Protein AF-A0A6L8H583-F1 (afdb_monomer)

Mean predicted aligned error: 22.39 Å

Foldseek 3Di:
DVVVVVVVVVVVVVVVVVVVVVVVVVVVVVVVVVVVVVVPDDPDDPDPPPPPPPDPPDPDDPDPDDPPPVVVVVVVVPPPDDPPPPPVVVVVVVVVVVVVVVVVVVVVVVVVVVVVVVVVVVVVVVVVVVVVVVVVVVVVVVVVVVVVVVVVVVVVVVVVVVVVVVVVVVVVVVVVVVVVVVVVVVVVVVVVVVVVVVVVVVVVVVVVVVVVVVVVPPDDDDDDDDDDDDDDDDDDDDDPPDPDDDDVQQAAELQDDQLVCCCPVLVDDSQLSVLSPVDDDDQALCVCVVVPSDPPVSSVRRVVRHDRDDD

pLDDT: mean 76.85, std 22.08, range [31.53, 98.69]

Sequence (311 aa):
MRGSVEKNALMTLEDSSRELLTKHTKGFIVNAMSQGRSQSRSLPDKKPFLILRRTDEVPGRARRNGMRGVSLLCLAGLFLGGCVVPKGKYEATVTALEVTKTELKKRRMQYEELERENDKLRSEHEQAAFDLEMLSAEIQQIKDGQRSERDVLANREAQLQRDRATMVSKLQEIQHVHQQLKSQNRTLRDAARRYEKDLKEARAAVARSAAQASRASKKTGTESPPLASRTSTSKPAPPPVAVPLNETVTPVNINTASADDLELFLGLTKAEADKVVLNRPYRLRGELVSKRVVPKATFDVIKDRITAAPQ

Radius of gyration: 56.05 Å; Cα contacts (8 Å, |Δi|>4): 79; chains: 1; bounding box: 122×73×167 Å

Secondary structure (DSSP, 8-state):
-HHHHHHHHHHHHHHHHHHHHHHHHHHHHHHHHHHHHHTSS-PPP--------------------S-TTTHHHHHHTTSSS-----HHHHHHHHHHHHHHHHHHHHHHHHHHHHHHHHHHHHHHHHHHHHHHHHHHHHHHHHHHHHHHHHHHHHHHHHHHHHHHHHHHHHHHHHHHHHHHHHHHHHHHHHHHHHHHHHHHHHHHHHHHHHHHHHHHT-S---------------PPPPPP--PPP----PPEETTT--HHHHHHHH---HHHHHHHHHT---SSTTHHHHTTSS-HHHHHHHTTTEE----

Structure (mmCIF, N/CA/C/O backbone):
data_AF-A0A6L8H583-F1
#
_entry.id   AF-A0A6L8H583-F1
#
loop_
_atom_site.group_PDB
_atom_site.id
_atom_site.type_symbol
_atom_site.label_atom_id
_atom_site.label_alt_id
_atom_site.label_comp_id
_atom_site.label_asym_id
_atom_site.label_entity_id
_atom_site.label_seq_id
_atom_site.pdbx_PDB_ins_code
_atom_site.Cartn_x
_atom_site.Cartn_y
_atom_site.Cartn_z
_atom_site.occupancy
_atom_site.B_iso_or_equiv
_atom_site.auth_seq_id
_atom_site.auth_comp_id
_atom_site.auth_asym_id
_atom_site.auth_atom_id
_atom_site.pdbx_PDB_model_num
ATOM 1 N N . MET A 1 1 ? -42.403 -13.057 22.130 1.00 52.91 1 MET A N 1
ATOM 2 C CA . MET A 1 1 ? -42.302 -13.553 20.737 1.00 52.91 1 MET A CA 1
ATOM 3 C C . MET A 1 1 ? -41.554 -12.611 19.785 1.00 52.91 1 MET A C 1
ATOM 5 O O . MET A 1 1 ? -40.676 -13.115 19.104 1.00 52.91 1 MET A O 1
ATOM 9 N N . ARG A 1 2 ? -41.791 -11.282 19.754 1.00 51.66 2 ARG A N 1
ATOM 10 C CA . ARG A 1 2 ? -41.098 -10.366 18.802 1.00 51.66 2 ARG A CA 1
ATOM 11 C C . ARG A 1 2 ? -39.556 -10.493 18.786 1.00 51.66 2 ARG A C 1
ATOM 13 O O . ARG A 1 2 ? -38.982 -10.676 17.721 1.00 51.66 2 ARG A O 1
ATOM 20 N N . GLY A 1 3 ? -38.906 -10.541 19.954 1.00 50.94 3 GLY A N 1
ATOM 21 C CA . GLY A 1 3 ? -37.437 -10.615 20.062 1.00 50.94 3 GLY A CA 1
ATOM 22 C C . GLY A 1 3 ? -36.750 -11.921 19.612 1.00 50.94 3 GLY A C 1
ATOM 23 O O . GLY A 1 3 ? -35.523 -11.967 19.626 1.00 50.94 3 GLY A O 1
ATOM 24 N N . SER A 1 4 ? -37.486 -12.974 19.226 1.00 50.28 4 SER A N 1
ATOM 25 C CA . SER A 1 4 ? -36.889 -14.151 18.552 1.00 50.28 4 SER A CA 1
ATOM 26 C C . SER A 1 4 ? -36.865 -13.990 17.035 1.00 50.28 4 SER A C 1
ATOM 28 O O . SER A 1 4 ? -35.902 -14.396 16.395 1.00 50.28 4 SER A O 1
ATOM 30 N N . VAL A 1 5 ? -37.898 -13.366 16.461 1.00 55.72 5 VAL A N 1
ATOM 31 C CA . VAL A 1 5 ? -37.999 -13.141 15.009 1.00 55.72 5 VAL A CA 1
ATOM 32 C C . VAL A 1 5 ? -36.902 -12.179 14.548 1.00 55.72 5 VAL A C 1
ATOM 34 O O . VAL A 1 5 ? -36.223 -12.431 13.560 1.00 55.72 5 VAL A O 1
ATOM 37 N N . GLU A 1 6 ? -36.665 -11.127 15.329 1.00 55.12 6 GLU A N 1
ATOM 38 C CA . GLU A 1 6 ? -35.656 -10.096 15.060 1.00 55.12 6 GLU A CA 1
ATOM 39 C C . GLU A 1 6 ? -34.213 -10.641 15.129 1.00 55.12 6 GLU A C 1
ATOM 41 O O . GLU A 1 6 ? -33.367 -10.280 14.313 1.00 55.12 6 GLU A O 1
ATOM 46 N N . LYS A 1 7 ? -33.941 -11.589 16.040 1.00 56.69 7 LYS A N 1
ATOM 47 C CA . LYS A 1 7 ? -32.636 -12.271 16.132 1.00 56.69 7 LYS A CA 1
ATOM 48 C C . LYS A 1 7 ? -32.389 -13.241 14.978 1.00 56.69 7 LYS A C 1
ATOM 50 O O . LYS A 1 7 ? -31.276 -13.274 14.461 1.00 56.69 7 LYS A O 1
ATOM 55 N N . ASN A 1 8 ? -33.411 -13.987 14.552 1.00 55.34 8 ASN A N 1
ATOM 56 C CA . ASN A 1 8 ? -33.291 -14.862 13.384 1.00 55.34 8 ASN A CA 1
ATOM 57 C C . ASN A 1 8 ? -33.052 -14.045 12.104 1.00 55.34 8 ASN A C 1
ATOM 59 O O . ASN A 1 8 ? -32.178 -14.404 11.321 1.00 55.34 8 ASN A O 1
ATOM 63 N N . ALA A 1 9 ? -33.753 -12.916 11.932 1.00 58.81 9 ALA A N 1
ATOM 64 C CA . ALA A 1 9 ? -33.552 -12.014 10.796 1.00 58.81 9 ALA A CA 1
ATOM 65 C C . ALA A 1 9 ? -32.122 -11.436 10.742 1.00 58.81 9 ALA A C 1
ATOM 67 O O . ALA A 1 9 ? -31.508 -11.403 9.672 1.00 58.81 9 ALA A O 1
ATOM 68 N N . LEU A 1 10 ? -31.561 -11.037 11.891 1.00 57.06 10 LEU A N 1
ATOM 69 C CA . LEU A 1 10 ? -30.183 -10.542 11.974 1.00 57.06 10 LEU A CA 1
ATOM 70 C C . LEU A 1 10 ? -29.140 -11.623 11.648 1.00 57.06 10 LEU A C 1
ATOM 72 O O . LEU A 1 10 ? -28.228 -11.342 10.874 1.00 57.06 10 LEU A O 1
ATOM 76 N N . MET A 1 11 ? -29.295 -12.859 12.145 1.00 60.81 11 MET A N 1
ATOM 77 C CA . MET A 1 11 ? -28.384 -13.953 11.766 1.00 60.81 11 MET A CA 1
ATOM 78 C C . ME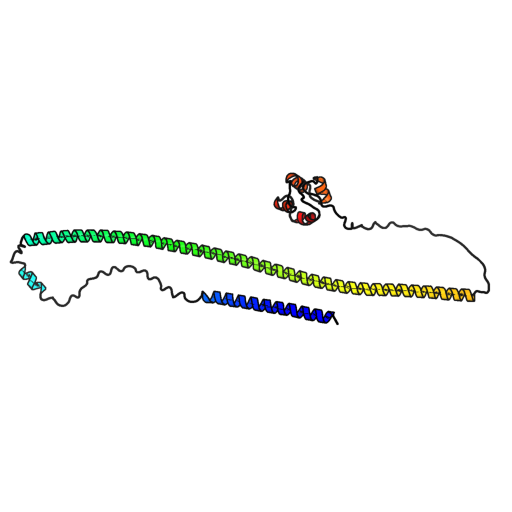T A 1 11 ? -28.419 -14.245 10.262 1.00 60.81 11 MET A C 1
ATOM 80 O O . MET A 1 11 ? -27.365 -14.333 9.636 1.00 60.81 11 MET A O 1
ATOM 84 N N . THR A 1 12 ? -29.607 -14.297 9.645 1.00 65.75 12 THR A N 1
ATOM 85 C CA . THR A 1 12 ? -29.709 -14.528 8.192 1.00 65.75 12 THR A CA 1
ATOM 86 C C . THR A 1 12 ? -29.060 -13.422 7.350 1.00 65.75 12 THR A C 1
ATOM 88 O O . THR A 1 12 ? -28.569 -13.694 6.255 1.00 65.75 12 THR A O 1
ATOM 91 N N . LEU A 1 13 ? -29.008 -12.184 7.857 1.00 60.25 13 LEU A N 1
ATOM 92 C CA . LEU A 1 13 ? -28.332 -11.064 7.194 1.00 60.25 13 LEU A CA 1
ATOM 93 C C . LEU A 1 13 ? -26.805 -11.127 7.334 1.00 60.25 13 LEU A C 1
ATOM 95 O O . LEU A 1 13 ? -26.100 -10.862 6.357 1.00 60.25 13 LEU A O 1
ATOM 99 N N . GLU A 1 14 ? -26.279 -11.505 8.503 1.00 64.88 14 GLU A N 1
ATOM 100 C CA . GLU A 1 14 ? -24.834 -11.696 8.687 1.00 64.88 14 GLU A CA 1
ATOM 101 C C . GLU A 1 14 ? -24.300 -12.865 7.850 1.00 64.88 14 GLU A C 1
ATOM 103 O O . GLU A 1 14 ? -23.263 -12.722 7.199 1.00 64.88 14 GLU A O 1
ATOM 108 N N . ASP A 1 15 ? -25.014 -13.992 7.800 1.00 65.38 15 ASP A N 1
ATOM 109 C CA . ASP A 1 15 ? -24.569 -15.161 7.036 1.00 65.38 15 ASP A CA 1
ATOM 110 C C . ASP A 1 15 ? -24.654 -14.933 5.521 1.00 65.38 15 ASP A C 1
ATOM 112 O O . ASP A 1 15 ? -23.698 -15.240 4.808 1.00 65.38 15 ASP A O 1
ATOM 116 N N . SER A 1 16 ? -25.709 -14.274 5.024 1.00 65.81 16 SER A N 1
ATOM 117 C CA . SER A 1 16 ? -25.791 -13.863 3.612 1.00 65.81 16 SER A CA 1
ATOM 118 C C . SER A 1 16 ? -24.680 -12.866 3.238 1.00 65.81 16 SER A C 1
ATOM 120 O O . SER A 1 16 ? -24.053 -12.978 2.181 1.00 65.81 16 SER A O 1
ATOM 122 N N . SER A 1 17 ? -24.332 -11.946 4.147 1.00 62.69 17 SER A N 1
ATOM 123 C CA . SER A 1 17 ? -23.200 -11.025 3.957 1.00 62.69 17 SER A CA 1
ATOM 124 C C . SER A 1 17 ? -21.857 -11.766 3.900 1.00 62.69 17 SER A C 1
ATOM 126 O O . SER A 1 17 ? -21.032 -11.487 3.028 1.00 62.69 17 SER A O 1
ATOM 128 N N . ARG A 1 18 ? -21.635 -12.753 4.781 1.00 68.12 18 ARG A N 1
ATOM 129 C CA . ARG A 1 18 ? -20.435 -13.615 4.770 1.00 68.12 18 ARG A CA 1
ATOM 130 C C . ARG A 1 18 ? -20.347 -14.468 3.505 1.00 68.12 18 ARG A C 1
ATOM 132 O O . ARG A 1 18 ? -19.251 -14.650 2.967 1.00 68.12 18 ARG A O 1
ATOM 139 N N . GLU A 1 19 ? -21.474 -14.964 3.006 1.00 65.50 19 GLU A N 1
ATOM 140 C CA . GLU A 1 19 ? -21.530 -15.748 1.772 1.00 65.50 19 GLU A CA 1
ATOM 141 C C . GLU A 1 19 ? -21.215 -14.886 0.536 1.00 65.50 19 GLU A C 1
ATOM 143 O O . GLU A 1 19 ? -20.452 -15.305 -0.336 1.00 65.50 19 GLU A O 1
ATOM 148 N N . LEU A 1 20 ? -21.710 -13.645 0.482 1.00 60.91 20 LEU A N 1
ATOM 149 C CA . LEU A 1 20 ? -21.355 -12.686 -0.570 1.00 60.91 20 LEU A CA 1
ATOM 150 C C . LEU A 1 20 ? -19.868 -12.301 -0.521 1.00 60.91 20 LEU A C 1
ATOM 152 O O . LEU A 1 20 ? -19.194 -12.348 -1.552 1.00 60.91 20 LEU A O 1
ATOM 156 N N . LEU A 1 21 ? -19.322 -12.006 0.664 1.00 62.19 21 LEU A N 1
ATOM 157 C CA . LEU A 1 21 ? -17.892 -11.718 0.843 1.00 62.19 21 LEU A CA 1
ATOM 158 C C . LEU A 1 21 ? -16.999 -12.902 0.434 1.00 62.19 21 LEU A C 1
ATOM 160 O O . LEU A 1 21 ? -15.980 -12.698 -0.231 1.00 62.19 21 LEU A O 1
ATOM 164 N N . THR A 1 22 ? -17.377 -14.143 0.761 1.00 65.12 22 THR A N 1
ATOM 165 C CA . THR A 1 22 ? -16.615 -15.339 0.351 1.00 65.12 22 THR A CA 1
ATOM 166 C C . THR A 1 22 ? -16.764 -15.676 -1.133 1.00 65.12 22 THR A C 1
ATOM 168 O O . THR A 1 22 ? -15.790 -16.117 -1.742 1.00 65.12 22 THR A O 1
ATOM 171 N N . LYS A 1 23 ? -17.923 -15.426 -1.758 1.00 65.12 23 LYS A N 1
ATOM 172 C CA . LYS A 1 23 ? -18.087 -15.545 -3.220 1.00 65.12 23 LYS A CA 1
ATOM 173 C C . LYS A 1 23 ? -17.251 -14.501 -3.964 1.00 65.12 23 LYS A C 1
ATOM 175 O O . LYS A 1 23 ? -16.532 -14.860 -4.895 1.00 65.12 23 LYS A O 1
ATOM 180 N N . HIS A 1 24 ? -17.275 -13.243 -3.522 1.00 66.19 24 HIS A N 1
ATOM 181 C CA . HIS A 1 24 ? -16.531 -12.161 -4.172 1.00 66.19 24 HIS A CA 1
ATOM 182 C C . HIS A 1 24 ? -15.011 -12.333 -4.021 1.00 66.19 24 HIS A C 1
ATOM 184 O O . HIS A 1 24 ? -14.278 -12.196 -4.998 1.00 66.19 24 HIS A O 1
ATOM 190 N N . THR A 1 25 ? -14.521 -12.717 -2.834 1.00 66.44 25 THR A N 1
ATOM 191 C CA . THR A 1 25 ? -13.086 -13.005 -2.625 1.00 66.44 25 THR A CA 1
ATOM 192 C C . THR A 1 25 ? -12.618 -14.247 -3.381 1.00 66.44 25 THR A C 1
ATOM 194 O O . THR A 1 25 ? -11.571 -14.185 -4.019 1.00 66.44 25 THR A O 1
ATOM 197 N N . LYS A 1 26 ? -13.389 -15.346 -3.412 1.00 66.81 26 LYS A N 1
ATOM 198 C CA . LYS A 1 26 ? -13.052 -16.517 -4.247 1.00 66.81 26 LYS A CA 1
ATOM 199 C C . LYS A 1 26 ? -13.020 -16.168 -5.736 1.00 66.81 26 LYS A C 1
ATOM 201 O O . LYS A 1 26 ? -12.077 -16.564 -6.413 1.00 66.81 26 LYS A O 1
ATOM 206 N N . GLY A 1 27 ? -13.983 -15.388 -6.232 1.00 62.28 27 GLY A N 1
ATOM 207 C CA . GLY A 1 27 ? -13.981 -14.894 -7.613 1.00 62.28 27 GLY A CA 1
ATOM 208 C C . GLY A 1 27 ? -12.743 -14.050 -7.933 1.00 62.28 27 GLY A C 1
ATOM 209 O O . GLY A 1 27 ? -12.083 -14.282 -8.945 1.00 62.28 27 GLY A O 1
ATOM 210 N N . PHE A 1 28 ? -12.370 -13.133 -7.036 1.00 58.59 28 PHE A N 1
ATOM 211 C CA . PHE A 1 28 ? -11.189 -12.283 -7.204 1.00 58.59 28 PHE A CA 1
ATOM 212 C C . PHE A 1 28 ? -9.878 -13.083 -7.162 1.00 58.59 28 PHE A C 1
ATOM 214 O O . PHE A 1 28 ? -9.006 -12.879 -8.001 1.00 58.59 28 PHE A O 1
ATOM 221 N N . ILE A 1 29 ? -9.757 -14.044 -6.239 1.00 58.84 29 ILE A N 1
ATOM 222 C CA . ILE A 1 29 ? -8.585 -14.921 -6.099 1.00 58.84 29 ILE A CA 1
ATOM 223 C C . ILE A 1 29 ? -8.442 -15.860 -7.307 1.00 58.84 29 ILE A C 1
ATOM 225 O O . ILE A 1 29 ? -7.334 -16.038 -7.809 1.00 58.84 29 ILE A O 1
ATOM 229 N N . VAL A 1 30 ? -9.539 -16.429 -7.818 1.00 63.88 30 VAL A N 1
ATOM 230 C CA . VAL A 1 30 ? -9.514 -17.273 -9.026 1.00 63.88 30 VAL A CA 1
ATOM 231 C C . VAL A 1 30 ? -9.166 -16.449 -10.268 1.00 63.88 30 VAL A C 1
ATOM 233 O O . VAL A 1 30 ? -8.366 -16.907 -11.082 1.00 63.88 30 VAL A O 1
ATOM 236 N N . ASN A 1 31 ? -9.680 -15.222 -10.401 1.00 56.25 31 ASN A N 1
ATOM 237 C CA . ASN A 1 31 ? -9.322 -14.339 -11.514 1.00 56.25 31 ASN A CA 1
ATOM 238 C C . ASN A 1 31 ? -7.849 -13.884 -11.436 1.00 56.25 31 ASN A C 1
ATOM 240 O O . ASN A 1 31 ? -7.132 -13.950 -12.432 1.00 56.25 31 ASN A O 1
ATOM 244 N N . ALA A 1 32 ? -7.354 -13.528 -10.246 1.00 56.31 32 ALA A N 1
ATOM 245 C CA . ALA A 1 32 ? -5.949 -13.178 -10.029 1.00 56.31 32 ALA A CA 1
ATOM 246 C C . ALA A 1 32 ? -4.999 -14.365 -10.289 1.00 56.31 32 ALA A C 1
ATOM 248 O O . ALA A 1 32 ? -3.964 -14.197 -10.935 1.00 56.31 32 ALA A O 1
ATOM 249 N N . MET A 1 33 ? -5.362 -15.581 -9.859 1.00 55.78 33 MET A N 1
ATOM 250 C CA . MET A 1 33 ? -4.600 -16.789 -10.193 1.00 55.78 33 MET A CA 1
ATOM 251 C C . MET A 1 33 ? -4.679 -17.137 -11.684 1.00 55.78 33 MET A C 1
ATOM 253 O O . MET A 1 33 ? -3.680 -17.585 -12.238 1.00 55.78 33 MET A O 1
ATOM 257 N N . SER A 1 34 ? -5.811 -16.899 -12.353 1.00 55.16 34 SER A N 1
ATOM 258 C CA . SER A 1 34 ? -5.941 -17.054 -13.808 1.00 55.16 34 SER A CA 1
ATOM 259 C C . SER A 1 34 ? -4.982 -16.112 -14.546 1.00 55.16 34 SER A C 1
ATOM 261 O O . SER A 1 34 ? -4.127 -16.569 -15.302 1.00 55.16 34 SER A O 1
ATOM 263 N N . GLN A 1 35 ? -5.018 -14.814 -14.228 1.00 52.09 35 GLN A N 1
ATOM 264 C CA . GLN A 1 35 ? -4.154 -13.803 -14.846 1.00 52.09 35 GLN A CA 1
ATOM 265 C C . GLN A 1 35 ? -2.658 -14.046 -14.561 1.00 52.09 35 GLN A C 1
ATOM 267 O O . GLN A 1 35 ? -1.836 -13.919 -15.469 1.00 52.09 35 GLN A O 1
ATOM 272 N N . GLY A 1 36 ? -2.296 -14.493 -13.352 1.00 45.94 36 GLY A N 1
ATOM 273 C CA . GLY A 1 36 ? -0.921 -14.896 -13.023 1.00 45.94 36 GLY A CA 1
ATOM 274 C C . GLY A 1 36 ? -0.447 -16.173 -13.740 1.00 45.94 36 GLY A C 1
ATOM 275 O O . GLY A 1 36 ? 0.737 -16.311 -14.058 1.00 45.94 36 GLY A O 1
ATOM 276 N N . ARG A 1 37 ? -1.359 -17.106 -14.048 1.00 45.22 37 ARG A N 1
ATOM 277 C CA . ARG A 1 37 ? -1.036 -18.354 -14.766 1.00 45.22 37 ARG A CA 1
ATOM 278 C C . ARG A 1 37 ? -1.004 -18.183 -16.288 1.00 45.22 37 ARG A C 1
ATOM 280 O O . ARG A 1 37 ? -0.337 -18.956 -16.970 1.00 45.22 37 ARG A O 1
ATOM 287 N N . SER A 1 38 ? -1.671 -17.157 -16.819 1.00 42.81 38 SER A N 1
ATOM 288 C CA . SER A 1 38 ? -1.649 -16.810 -18.247 1.00 42.81 38 SER A CA 1
ATOM 289 C C . SER A 1 38 ? -0.347 -16.145 -18.706 1.00 42.81 38 SER A C 1
ATOM 291 O O . SER A 1 38 ? 0.002 -16.281 -19.872 1.00 42.81 38 SER A O 1
ATOM 293 N N . GLN A 1 39 ? 0.404 -15.479 -17.817 1.00 43.22 39 GLN A N 1
ATOM 294 C CA . GLN A 1 39 ? 1.721 -14.897 -18.144 1.00 43.22 39 GLN A CA 1
ATOM 295 C C . GLN A 1 39 ? 2.908 -15.862 -17.940 1.00 43.22 39 GLN A C 1
ATOM 297 O O . GLN A 1 39 ? 4.051 -15.491 -18.184 1.00 43.22 39 GLN A O 1
ATOM 302 N N . SER A 1 40 ? 2.664 -17.100 -17.496 1.00 42.28 40 SER A N 1
ATOM 303 C CA . SER A 1 40 ? 3.708 -18.089 -17.166 1.00 42.28 40 SER A CA 1
ATOM 304 C C . SER A 1 40 ? 3.758 -19.290 -18.127 1.00 42.28 40 SER A C 1
ATOM 306 O O . SER A 1 40 ? 4.234 -20.369 -17.771 1.00 42.28 40 SER A O 1
ATOM 308 N N . ARG A 1 41 ? 3.308 -19.110 -19.377 1.00 46.50 41 ARG A N 1
ATOM 309 C CA . ARG A 1 41 ? 3.555 -20.050 -20.485 1.00 46.50 41 ARG A CA 1
ATOM 310 C C . ARG A 1 41 ? 4.176 -19.331 -21.687 1.00 46.50 41 ARG A C 1
ATOM 312 O O . ARG A 1 41 ? 3.816 -18.202 -21.986 1.00 46.50 41 ARG A O 1
ATOM 319 N N . SER A 1 42 ? 5.114 -20.030 -22.332 1.00 42.81 42 SER A N 1
ATOM 320 C CA . SER A 1 42 ? 5.938 -19.613 -23.480 1.00 42.81 42 SER A CA 1
ATOM 321 C C . SER A 1 42 ? 6.788 -18.342 -23.309 1.00 42.81 42 SER A C 1
ATOM 323 O O . SER A 1 42 ? 6.563 -17.343 -23.985 1.00 42.81 42 SER A O 1
ATOM 325 N N . LEU A 1 43 ? 7.893 -18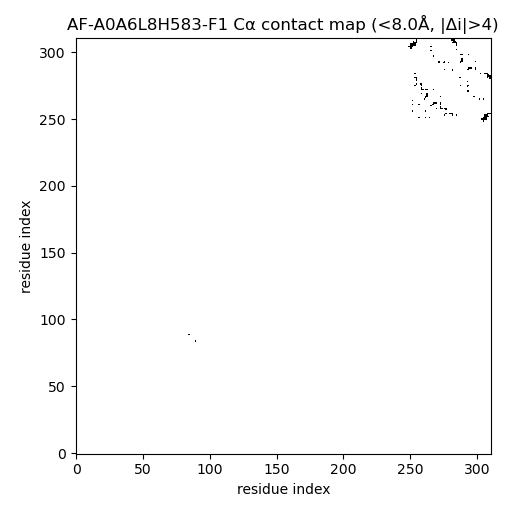.455 -22.560 1.00 38.06 43 LEU A N 1
ATOM 326 C CA . LEU A 1 43 ? 9.168 -18.153 -23.220 1.00 38.06 43 LEU A CA 1
ATOM 327 C C . LEU A 1 43 ? 9.541 -19.398 -24.044 1.00 38.06 43 LEU A C 1
ATOM 329 O O . LEU A 1 43 ? 9.605 -20.479 -23.454 1.00 38.06 43 LEU A O 1
ATOM 333 N N . PRO A 1 44 ? 9.770 -19.304 -25.365 1.00 43.19 44 PRO A N 1
ATOM 334 C CA . PRO A 1 44 ? 10.517 -20.340 -26.066 1.00 43.19 44 PRO A CA 1
ATOM 335 C C . PRO A 1 44 ? 11.959 -20.342 -25.544 1.00 43.19 44 PRO A C 1
ATOM 337 O O . PRO A 1 44 ? 12.494 -19.281 -25.209 1.00 43.19 44 PRO A O 1
ATOM 340 N N . ASP A 1 45 ? 12.579 -21.522 -25.478 1.00 39.06 45 ASP A N 1
ATOM 341 C CA . ASP A 1 45 ? 13.949 -21.681 -24.991 1.00 39.06 45 ASP A CA 1
ATOM 342 C C . ASP A 1 45 ? 14.890 -20.651 -25.618 1.00 39.06 45 ASP A C 1
ATOM 344 O O . ASP A 1 45 ? 15.072 -20.610 -26.843 1.00 39.06 45 ASP A O 1
ATOM 348 N N . LYS A 1 46 ? 15.545 -19.855 -24.763 1.00 41.25 46 LYS A N 1
ATOM 349 C CA . LYS A 1 46 ? 16.741 -19.110 -25.151 1.00 41.25 46 LYS A CA 1
ATOM 350 C C . LYS A 1 46 ? 17.830 -20.133 -25.462 1.00 41.25 46 LYS A C 1
ATOM 352 O O . LYS A 1 46 ? 18.654 -20.461 -24.610 1.00 41.25 46 LYS A O 1
ATOM 357 N N . LYS A 1 47 ? 17.833 -20.621 -26.708 1.00 42.81 47 LYS A N 1
ATOM 358 C CA . LYS A 1 47 ? 19.007 -21.233 -27.334 1.00 42.81 47 LYS A CA 1
ATOM 359 C C . LYS A 1 47 ? 20.201 -20.343 -26.981 1.00 42.81 47 LYS A C 1
ATOM 361 O O . LYS A 1 47 ? 20.066 -19.122 -27.128 1.00 42.81 47 LYS A O 1
ATOM 366 N N . PRO A 1 48 ? 21.332 -20.898 -26.509 1.00 39.59 48 PRO A N 1
ATOM 367 C CA . PRO A 1 48 ? 22.503 -20.079 -26.252 1.00 39.59 48 PRO A CA 1
ATOM 368 C C . PRO A 1 48 ? 22.803 -19.307 -27.532 1.00 39.59 48 PRO A C 1
ATOM 370 O O . PRO A 1 48 ? 22.852 -19.899 -28.614 1.00 39.59 48 PRO A O 1
ATOM 373 N N . PHE A 1 49 ? 22.933 -17.985 -27.406 1.00 43.44 49 PHE A N 1
ATOM 374 C CA . PHE A 1 49 ? 23.326 -17.130 -28.513 1.00 43.44 49 PHE A CA 1
ATOM 375 C C . PHE A 1 49 ? 24.765 -17.523 -28.838 1.00 43.44 49 PHE A C 1
ATOM 377 O O . PHE A 1 49 ? 25.712 -17.073 -28.194 1.00 43.44 49 PHE A O 1
ATOM 384 N N . LEU A 1 50 ? 24.902 -18.488 -29.751 1.00 37.56 50 LEU A N 1
ATOM 385 C CA . LEU A 1 50 ? 26.177 -18.972 -30.239 1.00 37.56 50 LEU A CA 1
ATOM 386 C C . LEU A 1 50 ? 26.884 -17.753 -30.801 1.00 37.56 50 LEU A C 1
ATOM 388 O O . LEU A 1 50 ? 26.529 -17.262 -31.871 1.00 37.56 50 LEU A O 1
ATOM 392 N N . ILE A 1 51 ? 27.865 -17.266 -30.041 1.00 43.47 51 ILE A N 1
ATOM 393 C CA . ILE A 1 51 ? 28.845 -16.309 -30.518 1.00 43.47 51 ILE A CA 1
ATOM 394 C C . ILE A 1 51 ? 29.438 -16.968 -31.754 1.00 43.47 51 ILE A C 1
ATOM 396 O O . ILE A 1 51 ? 30.245 -17.896 -31.642 1.00 43.47 51 ILE A O 1
ATOM 400 N N . LEU A 1 52 ? 29.002 -16.514 -32.929 1.00 40.22 52 LEU A N 1
ATOM 401 C CA . LEU A 1 52 ? 29.611 -16.877 -34.192 1.00 40.22 52 LEU A CA 1
ATOM 402 C C . LEU A 1 52 ? 30.978 -16.193 -34.196 1.00 40.22 52 LEU A C 1
ATOM 404 O O . LEU A 1 52 ? 31.174 -15.126 -34.775 1.00 40.22 52 LEU A O 1
ATOM 408 N N . ARG A 1 53 ? 31.936 -16.807 -33.490 1.00 42.62 53 ARG A N 1
ATOM 409 C CA . ARG A 1 53 ? 33.351 -16.574 -33.732 1.00 42.62 53 ARG A CA 1
ATOM 410 C C . ARG A 1 53 ? 33.540 -16.879 -35.203 1.00 42.62 53 ARG A C 1
ATOM 412 O O . ARG A 1 53 ? 33.459 -18.037 -35.605 1.00 42.62 53 ARG A O 1
ATOM 419 N N . ARG A 1 54 ? 33.701 -15.809 -35.979 1.00 40.28 54 ARG A N 1
ATOM 420 C CA . ARG A 1 54 ? 34.015 -15.822 -37.401 1.00 40.28 54 ARG A CA 1
ATOM 421 C C . ARG A 1 54 ? 35.236 -16.726 -37.571 1.00 40.28 54 ARG A C 1
ATOM 423 O O . ARG A 1 54 ? 36.352 -16.333 -37.258 1.00 40.28 54 ARG A O 1
ATOM 430 N N . THR A 1 55 ? 35.002 -17.974 -37.963 1.00 40.12 55 THR A N 1
ATOM 431 C CA . THR A 1 55 ? 36.057 -18.865 -38.427 1.00 40.12 55 THR A CA 1
ATOM 432 C C . THR A 1 55 ? 36.395 -18.411 -39.830 1.00 40.12 55 THR A C 1
ATOM 434 O O . THR A 1 55 ? 35.549 -18.512 -40.721 1.00 40.12 55 THR A O 1
ATOM 437 N N . ASP A 1 56 ? 37.609 -17.900 -40.016 1.00 42.69 56 ASP A N 1
ATOM 438 C CA . ASP A 1 56 ? 38.131 -17.488 -41.318 1.00 42.69 56 ASP A CA 1
ATOM 439 C C . ASP A 1 56 ? 38.452 -18.724 -42.185 1.00 42.69 56 ASP A C 1
ATOM 441 O O . ASP A 1 56 ? 39.601 -19.042 -42.493 1.00 42.69 56 ASP A O 1
ATOM 445 N N . GLU A 1 57 ? 37.405 -19.457 -42.569 1.00 38.12 57 GLU A N 1
ATOM 446 C CA . GLU A 1 57 ? 37.454 -20.545 -43.546 1.00 38.12 57 GLU A CA 1
ATOM 447 C C . GLU A 1 57 ? 37.619 -19.947 -44.950 1.00 38.12 57 GLU A C 1
ATOM 449 O O . GLU A 1 57 ? 36.660 -19.607 -45.645 1.00 38.12 57 GLU A O 1
ATOM 454 N N . VAL A 1 58 ? 38.879 -19.807 -45.362 1.00 50.09 58 VAL A N 1
ATOM 455 C CA . VAL A 1 58 ? 39.272 -19.411 -46.719 1.00 50.09 58 VAL A CA 1
ATOM 456 C C . VAL A 1 58 ? 38.753 -20.444 -47.735 1.00 50.09 58 VAL A C 1
ATOM 458 O O . VAL A 1 58 ? 39.206 -21.595 -47.716 1.00 50.09 58 VAL A O 1
ATOM 461 N N . PRO A 1 59 ? 37.868 -20.076 -48.682 1.00 44.12 59 PRO A N 1
ATOM 462 C CA . PRO A 1 59 ? 37.375 -21.020 -49.673 1.00 44.12 59 PRO A CA 1
ATOM 463 C C . PRO A 1 59 ? 38.428 -21.233 -50.766 1.00 44.12 59 PRO A C 1
ATOM 465 O O . PRO A 1 59 ? 38.753 -20.312 -51.512 1.00 44.12 59 PRO A O 1
ATOM 468 N N . GLY A 1 60 ? 38.935 -22.462 -50.919 1.00 38.75 60 GLY A N 1
ATOM 469 C CA . GLY A 1 60 ? 39.711 -22.807 -52.119 1.00 38.75 60 GLY A CA 1
ATOM 470 C C . GLY A 1 60 ? 40.839 -23.820 -51.968 1.00 38.75 60 GLY A C 1
ATOM 471 O O . GLY A 1 60 ? 41.966 -23.539 -52.368 1.00 38.75 60 GLY A O 1
ATOM 472 N N . ARG A 1 61 ? 40.552 -25.046 -51.512 1.00 44.88 61 ARG A N 1
ATOM 473 C CA . ARG A 1 61 ? 41.436 -26.193 -51.793 1.00 44.88 61 ARG A CA 1
ATOM 474 C C . ARG A 1 61 ? 40.754 -27.169 -52.754 1.00 44.88 61 ARG A C 1
ATOM 476 O O . ARG A 1 61 ? 40.252 -28.219 -52.363 1.00 44.88 61 ARG A O 1
ATOM 483 N N . ALA A 1 62 ? 40.727 -26.788 -54.033 1.00 44.41 62 ALA A N 1
ATOM 484 C CA . ALA A 1 62 ? 40.225 -27.632 -55.114 1.00 44.41 62 ALA A CA 1
ATOM 485 C C . ALA A 1 62 ? 40.943 -28.995 -55.130 1.00 44.41 62 ALA A C 1
ATOM 487 O O . ALA A 1 62 ? 42.161 -29.079 -54.938 1.00 44.41 62 ALA A O 1
ATOM 488 N N . ARG A 1 63 ? 40.180 -30.074 -55.359 1.00 44.06 63 ARG A N 1
ATOM 489 C CA . ARG A 1 63 ? 40.690 -31.452 -55.376 1.00 44.06 63 ARG A CA 1
ATOM 490 C C . ARG A 1 63 ? 41.808 -31.613 -56.410 1.00 44.06 63 ARG A C 1
ATOM 492 O O . ARG A 1 63 ? 41.577 -31.630 -57.614 1.00 44.06 63 ARG A O 1
ATOM 499 N N . ARG A 1 64 ? 43.024 -31.835 -55.915 1.00 54.09 64 ARG A N 1
ATOM 500 C CA . ARG A 1 64 ? 44.187 -32.244 -56.706 1.00 54.09 64 ARG A CA 1
ATOM 501 C C . ARG A 1 64 ? 44.069 -33.727 -57.076 1.00 54.09 64 ARG A C 1
ATOM 503 O O . ARG A 1 64 ? 44.644 -34.555 -56.385 1.00 54.09 64 ARG A O 1
ATOM 510 N N . ASN A 1 65 ? 43.342 -34.052 -58.145 1.00 50.50 65 ASN A N 1
ATOM 511 C CA . ASN A 1 65 ? 43.436 -35.328 -58.870 1.00 50.50 65 ASN A CA 1
ATOM 512 C C . ASN A 1 65 ? 42.817 -35.169 -60.268 1.00 50.50 65 ASN A C 1
ATOM 514 O O . ASN A 1 65 ? 41.671 -34.746 -60.366 1.00 50.50 65 ASN A O 1
ATOM 518 N N . GLY A 1 66 ? 43.563 -35.509 -61.330 1.00 54.22 66 GLY A N 1
ATOM 519 C CA . GLY A 1 66 ? 43.024 -35.540 -62.702 1.00 54.22 66 GLY A CA 1
ATOM 520 C C . GLY A 1 66 ? 43.728 -34.712 -63.788 1.00 54.22 66 GLY A C 1
ATOM 521 O O . GLY A 1 66 ? 43.185 -34.634 -64.879 1.00 54.22 66 GLY A O 1
ATOM 522 N N . MET A 1 67 ? 44.911 -34.110 -63.567 1.00 51.75 67 MET A N 1
ATOM 523 C CA . MET A 1 67 ? 45.639 -33.437 -64.673 1.00 51.75 67 MET A CA 1
ATOM 524 C C . MET A 1 67 ? 47.177 -33.465 -64.575 1.00 51.75 67 MET A C 1
ATOM 526 O O . MET A 1 67 ? 47.867 -32.519 -64.948 1.00 51.75 67 MET A O 1
ATOM 530 N N . ARG A 1 68 ? 47.751 -34.579 -64.098 1.00 52.66 68 ARG A N 1
ATOM 531 C CA . ARG A 1 68 ? 49.218 -34.760 -64.013 1.00 52.66 68 ARG A CA 1
ATOM 532 C C . ARG A 1 68 ? 49.922 -35.033 -65.357 1.00 52.66 68 ARG A C 1
ATOM 534 O O . ARG A 1 68 ? 51.144 -35.058 -65.373 1.00 52.66 68 ARG A O 1
ATOM 541 N N . GLY A 1 69 ? 49.181 -35.189 -66.461 1.00 54.38 69 GLY A N 1
ATOM 542 C CA . GLY A 1 69 ? 49.740 -35.418 -67.806 1.00 54.38 69 GLY A CA 1
ATOM 543 C C . GLY A 1 69 ? 49.842 -34.183 -68.716 1.00 54.38 69 GLY A C 1
ATOM 544 O O . GLY A 1 69 ? 50.620 -34.204 -69.660 1.00 54.38 69 GLY A O 1
ATOM 545 N N . VAL A 1 70 ? 49.096 -33.102 -68.450 1.00 56.09 70 VAL A N 1
ATOM 546 C CA . VAL A 1 70 ? 48.999 -31.951 -69.383 1.00 56.09 70 VAL A CA 1
ATOM 547 C C . VAL A 1 70 ? 49.944 -30.799 -69.001 1.00 56.09 70 VAL A C 1
ATOM 549 O O . VAL A 1 70 ? 50.407 -30.057 -69.861 1.00 56.09 70 VAL A O 1
ATOM 552 N N . SER A 1 71 ? 50.314 -30.686 -67.719 1.00 54.00 71 SER A N 1
ATOM 553 C CA . SER A 1 71 ? 51.126 -29.567 -67.202 1.00 54.00 71 SER A CA 1
ATOM 554 C C . SER A 1 71 ? 52.572 -29.526 -67.731 1.00 54.00 71 SER A C 1
ATOM 556 O O . SER A 1 71 ? 53.156 -28.449 -67.821 1.00 54.00 71 SER A O 1
ATOM 558 N N . LEU A 1 72 ? 53.164 -30.669 -68.110 1.00 53.22 72 LEU A N 1
ATOM 559 C CA . LEU A 1 72 ? 54.516 -30.689 -68.694 1.00 53.22 72 LEU A CA 1
ATOM 560 C C . LEU A 1 72 ? 54.538 -30.276 -70.175 1.00 53.22 72 LEU A C 1
ATOM 562 O O . LEU A 1 72 ? 55.535 -29.719 -70.631 1.00 53.22 72 LEU A O 1
ATOM 566 N N . LEU A 1 73 ? 53.452 -30.507 -70.921 1.00 53.50 73 LEU A N 1
ATOM 567 C CA . LEU A 1 73 ? 53.416 -30.228 -72.360 1.00 53.50 73 LEU A CA 1
ATOM 568 C C . LEU A 1 73 ? 53.359 -28.716 -72.646 1.00 53.50 73 LEU A C 1
ATOM 570 O O . LEU A 1 73 ? 53.991 -28.239 -73.585 1.00 53.50 73 LEU A O 1
ATOM 574 N N . CYS A 1 74 ? 52.677 -27.942 -71.794 1.00 55.59 74 CYS A N 1
ATOM 575 C CA . CYS A 1 74 ? 52.634 -26.481 -71.908 1.00 55.59 74 CYS A CA 1
ATOM 576 C C . CYS A 1 74 ? 53.962 -25.795 -71.537 1.00 55.59 74 CYS A C 1
ATOM 578 O O . CYS A 1 74 ? 54.249 -24.722 -72.060 1.00 55.59 74 CYS A O 1
ATOM 580 N N . LEU A 1 75 ? 54.786 -26.400 -70.671 1.00 57.16 75 LEU A N 1
ATOM 581 C CA . LEU A 1 75 ? 56.098 -25.847 -70.302 1.00 57.16 75 LEU A CA 1
ATOM 582 C C . LEU A 1 75 ? 57.162 -26.069 -71.387 1.00 57.16 75 LEU A C 1
ATOM 584 O O . LEU A 1 75 ? 58.018 -25.208 -71.573 1.00 57.16 75 LEU A O 1
ATOM 588 N N . ALA A 1 76 ? 57.079 -27.160 -72.154 1.00 55.97 76 ALA A N 1
ATOM 589 C CA . ALA A 1 76 ? 57.982 -27.405 -73.283 1.00 55.97 76 ALA A CA 1
ATOM 590 C C . ALA A 1 76 ? 57.797 -26.393 -74.436 1.00 55.97 76 ALA A C 1
ATOM 592 O O . ALA A 1 76 ? 58.755 -26.069 -75.133 1.00 55.97 76 ALA A O 1
ATOM 593 N N . GLY A 1 77 ? 56.586 -25.847 -74.612 1.00 54.91 77 GLY A N 1
ATOM 594 C CA . GLY A 1 77 ? 56.287 -24.841 -75.640 1.00 54.91 77 GLY A CA 1
ATOM 595 C C . GLY A 1 77 ? 56.764 -23.414 -75.328 1.00 54.91 77 GLY A C 1
ATOM 596 O O . GLY A 1 77 ? 56.719 -22.562 -76.209 1.00 54.91 77 GLY A O 1
ATOM 597 N N . LEU A 1 78 ? 57.220 -23.134 -74.101 1.00 57.72 78 LEU A N 1
ATOM 598 C CA . LEU A 1 78 ? 57.555 -21.775 -73.640 1.00 57.72 78 LEU A CA 1
ATOM 599 C C . LEU A 1 78 ? 59.018 -21.351 -73.875 1.00 57.72 78 LEU A C 1
ATOM 601 O O . LEU A 1 78 ? 59.345 -20.189 -73.647 1.00 57.72 78 LEU A O 1
ATOM 605 N N . PHE A 1 79 ? 59.894 -22.254 -74.330 1.00 56.66 79 PHE A N 1
ATOM 606 C CA . PHE A 1 79 ? 61.347 -22.008 -74.395 1.00 56.66 79 PHE A CA 1
ATOM 607 C C . PHE A 1 79 ? 61.933 -21.762 -75.798 1.00 56.66 79 PHE A C 1
ATOM 609 O O . PHE A 1 79 ? 63.120 -21.463 -75.899 1.00 56.66 79 PHE A O 1
ATOM 616 N N . LEU A 1 80 ? 61.141 -21.854 -76.876 1.00 56.41 80 LEU A N 1
ATOM 617 C CA . LEU A 1 80 ? 61.630 -21.682 -78.262 1.00 56.41 80 LEU A CA 1
ATOM 618 C C . LEU A 1 80 ? 60.811 -20.706 -79.127 1.00 56.41 80 LEU A C 1
ATOM 620 O O . LEU A 1 80 ? 61.071 -20.566 -80.319 1.00 56.41 80 LEU A O 1
ATOM 624 N N . GLY A 1 81 ? 59.858 -19.988 -78.534 1.00 55.97 81 GLY A N 1
ATOM 625 C CA . GLY A 1 81 ? 59.127 -18.913 -79.199 1.00 55.97 81 GLY A CA 1
ATOM 626 C C . GLY A 1 81 ? 58.917 -17.758 -78.235 1.00 55.97 81 GLY A C 1
ATOM 627 O O . GLY A 1 81 ? 58.140 -17.875 -77.292 1.00 55.97 81 GLY A O 1
ATOM 628 N N . GLY A 1 82 ? 59.605 -16.637 -78.460 1.00 59.28 82 GLY A N 1
ATOM 629 C CA . GLY A 1 82 ? 59.362 -15.425 -77.686 1.00 59.28 82 GLY A CA 1
ATOM 630 C C . GLY A 1 82 ? 57.923 -14.960 -77.898 1.00 59.28 82 GLY A C 1
ATOM 631 O O . GLY A 1 82 ? 57.557 -14.584 -79.011 1.00 59.28 82 GLY A O 1
ATOM 632 N N . CYS A 1 83 ? 57.110 -14.974 -76.840 1.00 61.59 83 CYS A N 1
ATOM 633 C CA . CYS A 1 83 ? 55.740 -14.467 -76.860 1.00 61.59 83 CYS A CA 1
ATOM 634 C C . CYS A 1 83 ? 55.730 -12.938 -77.018 1.00 61.59 83 CYS A C 1
ATOM 636 O O . CYS A 1 83 ? 55.492 -12.203 -76.060 1.00 61.59 83 CYS A O 1
ATOM 638 N N . VAL A 1 84 ? 55.973 -12.454 -78.239 1.00 68.38 84 VAL A N 1
ATOM 639 C CA . VAL A 1 84 ? 55.778 -11.054 -78.622 1.00 68.38 84 VAL A CA 1
ATOM 640 C C . VAL A 1 84 ? 54.275 -10.779 -78.611 1.00 68.38 84 VAL A C 1
ATOM 642 O O . VAL A 1 84 ? 53.577 -10.936 -79.613 1.00 68.38 84 VAL A O 1
ATOM 645 N N . VAL A 1 85 ? 53.756 -10.404 -77.441 1.00 71.81 85 VAL A N 1
ATOM 646 C CA . VAL A 1 85 ? 52.376 -9.938 -77.298 1.00 71.81 85 VAL A CA 1
ATOM 647 C C . VAL A 1 85 ? 52.232 -8.682 -78.165 1.00 71.81 85 VAL A C 1
ATOM 649 O O . VAL A 1 85 ? 52.959 -7.712 -77.943 1.00 71.81 85 VAL A O 1
ATOM 652 N N . PRO A 1 86 ? 51.330 -8.661 -79.164 1.00 80.06 86 PRO A N 1
ATOM 653 C CA . PRO A 1 86 ? 51.192 -7.503 -80.036 1.00 80.06 86 PRO A CA 1
ATOM 654 C C . PRO A 1 86 ? 50.736 -6.300 -79.208 1.00 80.06 86 PRO A C 1
ATOM 656 O O . PRO A 1 86 ? 49.789 -6.417 -78.428 1.00 80.06 86 PRO A O 1
ATOM 659 N N . LYS A 1 87 ? 51.395 -5.148 -79.397 1.00 77.94 87 LYS A N 1
ATOM 660 C CA . LYS A 1 87 ? 51.268 -3.949 -78.546 1.00 77.94 87 LYS A CA 1
ATOM 661 C C . LYS A 1 87 ? 49.817 -3.612 -78.174 1.00 77.94 87 LYS A C 1
ATOM 663 O O . LYS A 1 87 ? 49.517 -3.450 -77.000 1.00 77.94 87 LYS A O 1
ATOM 668 N N . GLY A 1 88 ? 48.893 -3.628 -79.140 1.00 86.19 88 GLY A N 1
ATOM 669 C CA . GLY A 1 88 ? 47.471 -3.346 -78.895 1.00 86.19 88 GLY A CA 1
ATOM 670 C C . GLY A 1 88 ? 46.767 -4.288 -77.902 1.00 86.19 88 GLY A C 1
ATOM 671 O O . GLY A 1 88 ? 45.871 -3.846 -77.192 1.00 86.19 88 GLY A O 1
ATOM 672 N N . LYS A 1 89 ? 47.179 -5.562 -77.786 1.00 84.50 89 LYS A N 1
ATOM 673 C CA . LYS A 1 89 ? 46.639 -6.478 -76.762 1.00 84.50 89 LYS A CA 1
ATOM 674 C C . LYS A 1 89 ? 47.161 -6.140 -75.366 1.00 84.50 89 LYS A C 1
ATOM 676 O O . LYS A 1 89 ? 46.399 -6.244 -74.412 1.00 84.50 89 LYS A O 1
ATOM 681 N N . TYR A 1 90 ? 48.419 -5.709 -75.251 1.00 84.12 90 TYR A N 1
ATOM 682 C CA . TYR A 1 90 ? 48.985 -5.255 -73.980 1.00 84.12 90 TYR A CA 1
ATOM 683 C C . TYR A 1 90 ? 48.250 -4.003 -73.476 1.00 84.12 90 TYR A C 1
ATOM 685 O O . TYR A 1 90 ? 47.698 -4.031 -72.378 1.00 84.12 90 TYR A O 1
ATOM 693 N N . GLU A 1 91 ? 48.118 -2.969 -74.314 1.00 89.25 91 GLU A N 1
ATOM 694 C CA . GLU A 1 91 ? 47.370 -1.737 -73.993 1.00 89.25 91 GLU A CA 1
ATOM 695 C C . GLU A 1 91 ? 45.908 -2.041 -73.583 1.00 89.25 91 GLU A C 1
ATOM 697 O O . GLU A 1 91 ? 45.404 -1.518 -72.586 1.00 89.25 91 GLU A O 1
ATOM 702 N N . ALA A 1 92 ? 45.233 -2.962 -74.287 1.00 90.62 92 ALA A N 1
ATOM 703 C CA . ALA A 1 92 ? 43.883 -3.414 -73.934 1.00 90.62 92 ALA A CA 1
ATOM 704 C C . ALA A 1 92 ? 43.816 -4.134 -72.569 1.00 90.62 92 ALA A C 1
ATOM 706 O O . ALA A 1 92 ? 42.866 -3.945 -71.811 1.00 90.62 92 ALA A O 1
ATOM 707 N N . THR A 1 93 ? 44.824 -4.940 -72.211 1.00 89.25 93 THR A N 1
ATOM 708 C CA . THR A 1 93 ? 44.882 -5.570 -70.877 1.00 89.25 93 THR A CA 1
ATOM 709 C C . THR A 1 93 ? 45.216 -4.581 -69.759 1.00 89.25 93 THR A C 1
ATOM 711 O O . THR A 1 93 ? 44.675 -4.712 -68.663 1.00 89.25 93 THR A O 1
ATOM 714 N N . VAL A 1 94 ? 46.049 -3.569 -70.026 1.00 93.19 94 VAL A N 1
ATOM 715 C CA . VAL A 1 94 ? 46.392 -2.510 -69.060 1.00 93.19 94 VAL A CA 1
ATOM 716 C C . VAL A 1 94 ? 45.163 -1.656 -68.752 1.00 93.19 94 VAL A C 1
ATOM 718 O O . VAL A 1 94 ? 44.806 -1.495 -67.589 1.00 93.19 94 VAL A O 1
ATOM 721 N N . THR A 1 95 ? 44.447 -1.196 -69.779 1.00 92.69 95 THR A N 1
ATOM 722 C CA . THR A 1 95 ? 43.201 -0.425 -69.607 1.00 92.69 95 THR A CA 1
ATOM 723 C C . THR A 1 95 ? 42.106 -1.217 -68.879 1.00 92.69 95 THR A C 1
ATOM 725 O O . THR A 1 95 ? 41.467 -0.685 -67.970 1.00 92.69 95 THR A O 1
ATOM 728 N N . ALA A 1 96 ? 41.934 -2.513 -69.168 1.00 93.56 96 ALA A N 1
ATOM 729 C CA . ALA A 1 96 ? 41.027 -3.378 -68.403 1.00 93.56 96 ALA A CA 1
ATOM 730 C C . ALA A 1 96 ? 41.454 -3.549 -66.926 1.00 93.56 96 ALA A C 1
ATOM 732 O O . ALA A 1 96 ? 40.608 -3.588 -66.022 1.00 93.56 96 ALA A O 1
ATOM 733 N N . LEU A 1 97 ? 42.762 -3.610 -66.651 1.00 95.69 97 LEU A N 1
ATOM 734 C CA . LEU A 1 97 ? 43.304 -3.642 -65.290 1.00 95.69 97 LEU A CA 1
ATOM 735 C C . LEU A 1 97 ? 43.039 -2.322 -64.551 1.00 95.69 97 LEU A C 1
ATOM 737 O O . LEU A 1 97 ? 42.701 -2.335 -63.369 1.00 95.69 97 LEU A O 1
ATOM 741 N N . GLU A 1 98 ? 43.126 -1.177 -65.225 1.00 94.75 98 GLU A N 1
ATOM 742 C CA . GLU A 1 98 ? 42.803 0.123 -64.628 1.00 94.75 98 GLU A CA 1
ATOM 743 C C . GLU A 1 98 ? 41.310 0.267 -64.307 1.00 94.75 98 GLU A C 1
ATOM 745 O O . GLU A 1 98 ? 40.964 0.695 -63.200 1.00 94.75 98 GLU A O 1
ATOM 750 N N . VAL A 1 99 ? 40.420 -0.183 -65.199 1.00 96.50 99 VAL A N 1
ATOM 751 C CA . VAL A 1 99 ? 38.973 -0.236 -64.929 1.00 96.50 99 VAL A CA 1
ATOM 752 C C . VAL A 1 99 ? 38.687 -1.111 -63.705 1.00 96.50 99 VAL A C 1
ATOM 754 O O . VAL A 1 99 ? 38.109 -0.626 -62.732 1.00 96.50 99 VAL A O 1
ATOM 757 N N . THR A 1 100 ? 39.176 -2.353 -63.672 1.00 95.12 100 THR A N 1
ATOM 758 C CA . THR A 1 100 ? 38.959 -3.248 -62.516 1.00 95.12 100 THR A CA 1
ATOM 759 C C . THR A 1 100 ? 39.593 -2.716 -61.223 1.00 95.12 100 THR A C 1
ATOM 761 O O . THR A 1 100 ? 39.017 -2.866 -60.146 1.00 95.12 100 THR A O 1
ATOM 764 N N . LYS A 1 101 ? 40.726 -2.003 -61.299 1.00 97.56 101 LYS A N 1
ATOM 765 C CA . LYS A 1 101 ? 41.351 -1.303 -60.161 1.00 97.56 101 LYS A CA 1
ATOM 766 C C . LYS A 1 101 ? 40.476 -0.168 -59.619 1.00 97.56 101 LYS A C 1
ATOM 768 O O . LYS A 1 101 ? 40.424 0.012 -58.401 1.00 97.56 101 LYS A O 1
ATOM 773 N N . THR A 1 102 ? 39.790 0.596 -60.474 1.00 96.44 102 THR A N 1
ATOM 774 C CA . THR A 1 102 ? 38.839 1.633 -60.018 1.00 96.44 102 THR A CA 1
ATOM 775 C C . THR A 1 102 ? 37.564 1.027 -59.429 1.00 96.44 102 THR A C 1
ATOM 777 O O . THR A 1 102 ? 37.115 1.474 -58.374 1.00 96.44 102 THR A O 1
ATOM 780 N N . GLU A 1 103 ? 37.037 -0.047 -60.020 1.00 96.56 103 GLU A N 1
ATOM 781 C CA . GLU A 1 103 ? 35.884 -0.786 -59.493 1.00 96.56 103 GLU A CA 1
ATOM 782 C C . GLU A 1 103 ? 36.182 -1.417 -58.122 1.00 96.56 103 GLU A C 1
ATOM 784 O O . GLU A 1 103 ? 35.387 -1.293 -57.190 1.00 96.56 103 GLU A O 1
ATOM 789 N N . LEU A 1 104 ? 37.359 -2.030 -57.956 1.00 97.81 104 LEU A N 1
ATOM 790 C CA . LEU A 1 104 ? 37.804 -2.614 -56.690 1.00 97.81 104 LEU A CA 1
ATOM 791 C C . LEU A 1 104 ? 37.964 -1.534 -55.608 1.00 97.81 104 LEU A C 1
ATOM 793 O O . LEU A 1 104 ? 37.502 -1.728 -54.484 1.00 97.81 104 LEU A O 1
ATOM 797 N N . LYS A 1 105 ? 38.539 -0.369 -55.945 1.00 96.75 105 LYS A N 1
ATOM 798 C CA . LYS A 1 105 ? 38.574 0.797 -55.043 1.00 96.75 105 LYS A CA 1
ATOM 799 C C . LYS A 1 105 ? 37.167 1.244 -54.637 1.00 96.75 105 LYS A C 1
ATOM 801 O O . LYS A 1 105 ? 36.927 1.437 -53.451 1.00 96.75 105 LYS A O 1
ATOM 806 N N . LYS A 1 106 ? 36.231 1.357 -55.588 1.00 97.88 106 LYS A N 1
ATOM 807 C CA . LYS A 1 106 ? 34.834 1.722 -55.304 1.00 97.88 106 LYS A CA 1
ATOM 808 C C . LYS A 1 1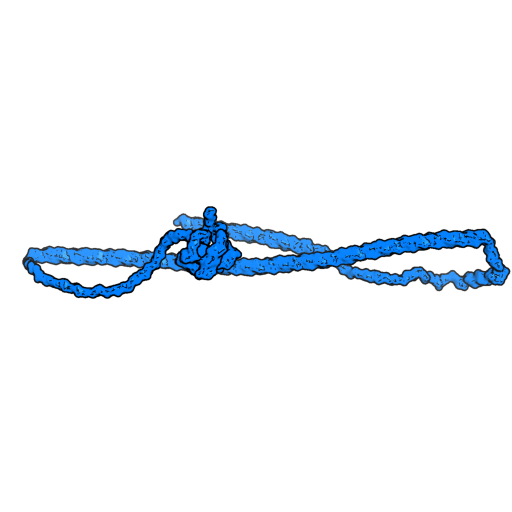06 ? 34.173 0.717 -54.356 1.00 97.88 106 LYS A C 1
ATOM 810 O O . LYS A 1 106 ? 33.577 1.135 -53.369 1.00 97.88 106 LYS A O 1
ATOM 815 N N . ARG A 1 107 ? 34.336 -0.589 -54.601 1.00 95.31 107 ARG A N 1
ATOM 816 C CA . ARG A 1 107 ? 33.829 -1.642 -53.706 1.00 95.31 107 ARG A CA 1
ATOM 817 C C . ARG A 1 107 ? 34.440 -1.557 -52.306 1.00 95.31 107 ARG A C 1
ATOM 819 O O . ARG A 1 107 ? 33.700 -1.701 -51.346 1.00 95.31 107 ARG A O 1
ATOM 826 N N . ARG A 1 108 ? 35.744 -1.278 -52.166 1.00 97.25 108 ARG A N 1
ATOM 827 C CA . ARG A 1 108 ? 36.374 -1.065 -50.844 1.00 97.25 108 ARG A CA 1
ATOM 828 C C . ARG A 1 108 ? 35.717 0.080 -50.076 1.00 97.25 108 ARG A C 1
ATOM 830 O O . ARG A 1 108 ? 35.292 -0.149 -48.953 1.00 97.25 108 ARG A O 1
ATOM 837 N N . MET A 1 109 ? 35.534 1.245 -50.703 1.00 96.50 109 MET A N 1
ATOM 838 C CA . MET A 1 109 ? 34.839 2.372 -50.060 1.00 96.50 109 MET A CA 1
ATOM 839 C C . MET A 1 109 ? 33.399 2.014 -49.654 1.00 96.50 109 MET A C 1
ATOM 841 O O . MET A 1 109 ? 32.944 2.424 -48.594 1.00 96.50 109 MET A O 1
ATOM 845 N N . GLN A 1 110 ? 32.687 1.226 -50.471 1.00 96.62 110 GLN A N 1
ATOM 846 C CA . GLN A 1 110 ? 31.341 0.743 -50.135 1.00 96.62 110 GLN A CA 1
ATOM 847 C C . GLN A 1 110 ? 31.341 -0.240 -48.953 1.00 96.62 110 GLN A C 1
ATOM 849 O O . GLN A 1 110 ? 30.436 -0.181 -48.128 1.00 96.62 110 GLN A O 1
ATOM 854 N N . TYR A 1 111 ? 32.340 -1.122 -48.849 1.00 97.25 111 TYR A N 1
ATOM 855 C CA . TYR A 1 111 ? 32.484 -2.015 -47.695 1.00 97.25 111 TYR A CA 1
ATOM 856 C C . TYR A 1 111 ? 32.835 -1.255 -46.413 1.00 97.25 111 TYR A C 1
ATOM 858 O O . TYR A 1 111 ? 32.242 -1.550 -45.384 1.00 97.25 111 TYR A O 1
ATOM 866 N N . GLU A 1 112 ? 33.730 -0.264 -46.474 1.00 97.62 112 GLU A N 1
ATOM 867 C CA . GLU A 1 112 ? 34.051 0.586 -45.318 1.00 97.62 112 GLU A CA 1
ATOM 868 C C . GLU A 1 112 ? 32.826 1.353 -44.801 1.00 97.62 112 GLU A C 1
ATOM 870 O O . GLU A 1 112 ? 32.649 1.488 -43.594 1.00 97.62 112 GLU A O 1
ATOM 875 N N . GLU A 1 113 ? 31.968 1.852 -45.695 1.00 97.94 113 GLU A N 1
ATOM 876 C CA . GLU A 1 113 ? 30.763 2.576 -45.280 1.00 97.94 113 GLU A CA 1
ATOM 877 C C . GLU A 1 113 ? 29.728 1.645 -44.638 1.00 97.94 113 GLU A C 1
ATOM 879 O O . GLU A 1 113 ? 29.214 1.940 -43.562 1.00 97.94 113 GLU A O 1
ATOM 884 N N . LEU A 1 114 ? 29.506 0.465 -45.229 1.00 97.81 114 LEU A N 1
ATOM 885 C CA . LEU A 1 114 ? 28.667 -0.574 -44.627 1.00 97.81 114 LEU A CA 1
ATOM 886 C C . LEU A 1 114 ? 29.219 -1.055 -43.275 1.00 97.81 114 LEU A C 1
ATOM 888 O O . LEU A 1 114 ? 28.439 -1.404 -42.391 1.00 97.81 114 LEU A O 1
ATOM 892 N N . GLU A 1 115 ? 30.541 -1.084 -43.091 1.00 97.31 115 GLU A N 1
ATOM 893 C CA . GLU A 1 115 ? 31.173 -1.423 -41.813 1.00 97.31 115 GLU A CA 1
ATOM 894 C C . GLU A 1 115 ? 30.890 -0.346 -40.752 1.00 97.31 115 GLU A C 1
ATOM 896 O O . GLU A 1 115 ? 30.412 -0.687 -39.669 1.00 97.31 115 GLU A O 1
ATOM 901 N N . ARG A 1 116 ? 31.025 0.948 -41.092 1.00 97.81 116 ARG A N 1
ATOM 902 C CA . ARG A 1 116 ? 30.635 2.070 -40.210 1.00 97.81 116 ARG A CA 1
ATOM 903 C C . ARG A 1 116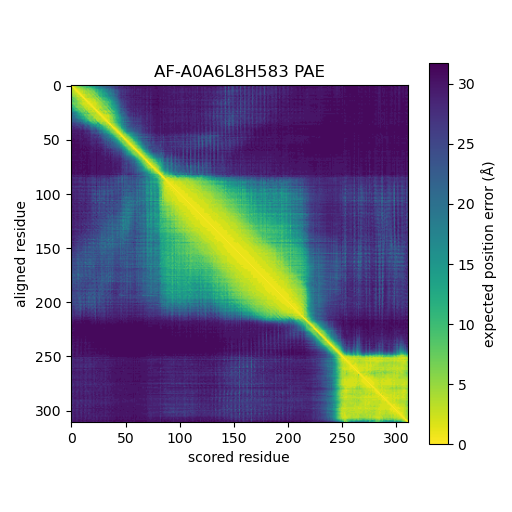 ? 29.156 2.027 -39.820 1.00 97.81 116 ARG A C 1
ATOM 905 O O . ARG A 1 116 ? 28.833 2.236 -38.652 1.00 97.81 116 ARG A O 1
ATOM 912 N N . GLU A 1 117 ? 28.257 1.746 -40.765 1.00 97.81 117 GLU A N 1
ATOM 913 C CA . GLU A 1 117 ? 26.823 1.598 -40.477 1.00 97.81 117 GLU A CA 1
ATOM 914 C C . GLU A 1 117 ? 26.547 0.414 -39.537 1.00 97.81 117 GLU A C 1
ATOM 916 O O . GLU A 1 117 ? 25.775 0.549 -38.587 1.00 97.81 117 GLU A O 1
ATOM 921 N N . ASN A 1 118 ? 27.206 -0.732 -39.749 1.00 97.69 118 ASN A N 1
ATOM 922 C CA . ASN A 1 118 ? 27.066 -1.899 -38.874 1.00 97.69 118 ASN A CA 1
ATOM 923 C C . ASN A 1 118 ? 27.598 -1.633 -37.460 1.00 97.69 118 ASN A C 1
ATOM 925 O O . ASN A 1 118 ? 26.959 -2.038 -36.490 1.00 97.69 118 ASN A O 1
ATOM 929 N N . ASP A 1 119 ? 28.734 -0.950 -37.321 1.00 97.69 119 ASP A N 1
ATOM 930 C CA . ASP A 1 119 ? 29.301 -0.623 -36.011 1.00 97.69 119 ASP A CA 1
ATOM 931 C C . ASP A 1 119 ? 28.473 0.432 -35.269 1.00 97.69 119 ASP A C 1
ATOM 933 O O . ASP A 1 119 ? 28.254 0.305 -34.062 1.00 97.69 119 ASP A O 1
ATOM 937 N N . LYS A 1 120 ? 27.892 1.403 -35.987 1.00 98.06 120 LYS A N 1
ATOM 938 C CA . LYS A 1 120 ? 26.899 2.314 -35.411 1.00 98.06 120 LYS A CA 1
ATOM 939 C C . LYS A 1 120 ? 25.678 1.545 -34.891 1.00 98.06 120 LYS A C 1
ATOM 941 O O . LYS A 1 120 ? 25.336 1.690 -33.719 1.00 98.06 120 LYS A O 1
ATOM 946 N N . LEU A 1 121 ? 25.070 0.683 -35.710 1.00 98.19 121 LEU A N 1
ATOM 947 C CA . LEU A 1 121 ? 23.914 -0.133 -35.305 1.00 98.19 121 LEU A CA 1
ATOM 948 C C . LEU A 1 121 ? 24.232 -1.061 -34.120 1.00 98.19 121 LEU A C 1
ATOM 950 O O . LEU A 1 121 ? 23.373 -1.282 -33.269 1.00 98.19 121 LEU A O 1
ATOM 954 N N . ARG A 1 122 ? 25.466 -1.577 -34.026 1.00 97.69 122 ARG A N 1
ATOM 955 C CA . ARG A 1 122 ? 25.938 -2.323 -32.848 1.00 97.69 122 ARG A CA 1
ATOM 956 C C . ARG A 1 122 ? 25.974 -1.448 -31.603 1.00 97.69 122 ARG A C 1
ATOM 958 O O . ARG A 1 122 ? 25.408 -1.859 -30.599 1.00 97.69 122 ARG A O 1
ATOM 965 N N . SER A 1 123 ? 26.562 -0.252 -31.672 1.00 97.88 123 SER A N 1
ATOM 966 C CA . SER A 1 123 ? 26.598 0.661 -30.519 1.00 97.88 123 SER A CA 1
ATOM 967 C C . SER A 1 123 ? 25.199 1.091 -30.058 1.00 97.88 123 SER A C 1
ATOM 969 O O . SER A 1 123 ? 24.933 1.113 -28.860 1.00 97.88 123 SER A O 1
ATOM 971 N N . GLU A 1 124 ? 24.271 1.337 -30.991 1.00 97.88 124 GLU A N 1
ATOM 972 C CA . GLU A 1 124 ? 22.869 1.648 -30.678 1.00 97.88 124 GLU A CA 1
ATOM 973 C C . GLU A 1 124 ? 22.154 0.444 -30.037 1.00 97.88 124 GLU A C 1
ATOM 975 O O . GLU A 1 124 ? 21.394 0.608 -29.084 1.00 97.88 124 GLU A O 1
ATOM 980 N N . HIS A 1 125 ? 22.427 -0.780 -30.504 1.00 98.12 125 HIS A N 1
ATOM 981 C CA . HIS A 1 125 ? 21.884 -2.005 -29.911 1.00 98.12 125 HIS A CA 1
ATOM 982 C C . HIS A 1 125 ? 22.479 -2.306 -28.523 1.00 98.12 125 HIS A C 1
ATOM 984 O O . HIS A 1 125 ? 21.758 -2.755 -27.634 1.00 98.12 125 HIS A O 1
ATOM 990 N N . GLU A 1 126 ? 23.777 -2.082 -28.313 1.00 97.94 126 GLU A N 1
ATOM 991 C CA . GLU A 1 126 ? 24.435 -2.228 -27.006 1.00 97.94 126 GLU A CA 1
ATOM 992 C C . GLU A 1 126 ? 23.898 -1.204 -25.999 1.00 97.94 126 GLU A C 1
ATOM 994 O O . GLU A 1 126 ? 23.567 -1.574 -24.872 1.00 97.94 126 GLU A O 1
ATOM 999 N N . GLN A 1 127 ? 23.708 0.050 -26.423 1.00 98.19 127 GLN A N 1
ATOM 1000 C CA . GLN A 1 127 ? 23.062 1.079 -25.610 1.00 98.19 127 GLN A CA 1
ATOM 1001 C C . GLN A 1 127 ? 21.616 0.693 -25.258 1.00 98.19 127 GLN A C 1
ATOM 1003 O O . GLN A 1 127 ? 21.249 0.702 -24.086 1.00 98.19 127 GLN A O 1
ATOM 1008 N N . ALA A 1 128 ? 20.814 0.266 -26.239 1.00 98.06 128 ALA A N 1
ATOM 1009 C CA . ALA A 1 128 ? 19.442 -0.177 -25.993 1.00 98.06 128 ALA A CA 1
ATOM 1010 C C . ALA A 1 128 ? 19.368 -1.406 -25.066 1.00 98.06 128 ALA A C 1
ATOM 1012 O O . ALA A 1 128 ? 18.434 -1.526 -24.273 1.00 98.06 128 ALA A O 1
ATOM 1013 N N . ALA A 1 129 ? 20.344 -2.318 -25.132 1.00 98.25 129 ALA A N 1
ATOM 1014 C CA . ALA A 1 129 ? 20.435 -3.451 -24.213 1.00 98.25 129 ALA A CA 1
ATOM 1015 C C . ALA A 1 129 ? 20.734 -2.996 -22.773 1.00 98.25 129 ALA A C 1
ATOM 1017 O O . ALA A 1 129 ? 20.073 -3.464 -21.847 1.00 98.25 129 ALA A O 1
ATOM 1018 N N . PHE A 1 130 ? 21.660 -2.049 -22.589 1.00 98.56 130 PHE A N 1
ATOM 1019 C CA . PHE A 1 130 ? 21.955 -1.453 -21.283 1.00 98.56 130 PHE A CA 1
ATOM 1020 C C . PHE A 1 130 ? 20.744 -0.710 -20.697 1.00 98.56 130 PHE A C 1
ATOM 1022 O O . PHE A 1 130 ? 20.390 -0.928 -19.537 1.00 98.56 130 PHE A O 1
ATOM 1029 N N . ASP A 1 131 ? 20.055 0.101 -21.504 1.00 98.12 131 ASP A N 1
ATOM 1030 C CA . ASP A 1 131 ? 18.851 0.825 -21.080 1.00 98.12 131 ASP A CA 1
ATOM 1031 C C . ASP A 1 131 ? 17.731 -0.147 -20.656 1.00 98.12 131 ASP A C 1
ATOM 1033 O O . ASP A 1 131 ? 17.051 0.074 -19.652 1.00 98.12 131 ASP A O 1
ATOM 1037 N N . LEU A 1 132 ? 17.567 -1.273 -21.364 1.00 98.25 132 LEU A N 1
ATOM 1038 C CA . LEU A 1 132 ? 16.630 -2.335 -20.978 1.00 98.25 132 LEU A CA 1
ATOM 1039 C C . LEU A 1 132 ? 17.019 -3.027 -19.662 1.00 98.25 132 LEU A C 1
ATOM 1041 O O . LEU A 1 132 ? 16.132 -3.331 -18.860 1.00 98.25 132 LEU A O 1
ATOM 1045 N N . GLU A 1 133 ? 18.308 -3.275 -19.414 1.00 97.56 133 GLU A N 1
ATOM 1046 C CA . GLU A 1 133 ? 18.778 -3.835 -18.141 1.00 97.56 133 GLU A CA 1
ATOM 1047 C C . GLU 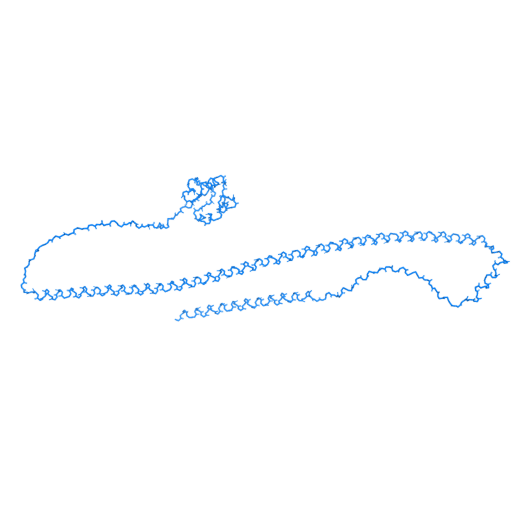A 1 133 ? 18.524 -2.861 -16.982 1.00 97.56 133 GLU A C 1
ATOM 1049 O O . GLU A 1 133 ? 17.930 -3.264 -15.976 1.00 97.56 133 GLU A O 1
ATOM 1054 N N . MET A 1 134 ? 18.850 -1.576 -17.156 1.00 98.19 134 MET A N 1
ATOM 1055 C CA . MET A 1 134 ? 18.577 -0.512 -16.183 1.00 98.19 134 MET A CA 1
ATOM 1056 C C . MET A 1 134 ? 17.083 -0.394 -15.855 1.00 98.19 134 MET A C 1
ATOM 1058 O O . MET A 1 134 ? 16.697 -0.489 -14.688 1.00 98.19 134 MET A O 1
ATOM 1062 N N . LEU A 1 135 ? 16.220 -0.293 -16.872 1.00 98.38 135 LEU A N 1
ATOM 1063 C CA . LEU A 1 135 ? 14.765 -0.258 -16.685 1.00 98.38 135 LEU A CA 1
ATOM 1064 C C . LEU A 1 135 ? 14.237 -1.535 -16.009 1.00 98.38 135 LEU A C 1
ATOM 1066 O O . LEU A 1 135 ? 13.302 -1.476 -15.208 1.00 98.38 135 LEU A O 1
ATOM 1070 N N . SER A 1 136 ? 14.831 -2.702 -16.284 1.00 98.06 136 SER A N 1
ATOM 1071 C CA . SER A 1 136 ? 14.443 -3.948 -15.612 1.00 98.06 136 SER A CA 1
ATOM 1072 C C . SER A 1 136 ? 14.789 -3.941 -14.116 1.00 98.06 136 SER A C 1
ATOM 1074 O O . SER A 1 136 ? 13.996 -4.438 -13.308 1.00 98.06 136 SER A O 1
ATOM 1076 N N . ALA A 1 137 ? 15.917 -3.326 -13.742 1.00 98.19 137 ALA A N 1
ATOM 1077 C CA . ALA A 1 137 ? 16.342 -3.155 -12.356 1.00 98.19 137 ALA A CA 1
ATOM 1078 C C . ALA A 1 137 ? 15.442 -2.155 -11.608 1.00 98.19 137 ALA A C 1
ATOM 1080 O O . ALA A 1 137 ? 14.986 -2.461 -10.506 1.00 98.19 137 ALA A O 1
ATOM 1081 N N . GLU A 1 138 ? 15.090 -1.023 -12.227 1.00 98.31 138 GLU A N 1
ATOM 1082 C CA . GLU A 1 138 ? 14.125 -0.061 -11.671 1.00 98.31 138 GLU A CA 1
ATOM 1083 C C . GLU A 1 138 ? 12.748 -0.704 -11.446 1.00 98.31 138 GLU A C 1
ATOM 1085 O O . GLU A 1 138 ? 12.171 -0.606 -10.361 1.00 98.31 138 GLU A O 1
ATOM 1090 N N . ILE A 1 139 ? 12.236 -1.444 -12.437 1.00 98.19 139 ILE A N 1
ATOM 1091 C CA . ILE A 1 139 ? 10.980 -2.198 -12.317 1.00 98.19 139 ILE A CA 1
ATOM 1092 C C . ILE A 1 139 ? 11.052 -3.209 -11.164 1.00 98.19 139 ILE A C 1
ATOM 1094 O O . ILE A 1 139 ? 10.055 -3.412 -10.464 1.00 98.19 139 ILE A O 1
ATOM 1098 N N . GLN A 1 140 ? 12.198 -3.862 -10.958 1.00 97.75 140 GLN A N 1
ATOM 1099 C CA . GLN A 1 140 ? 12.379 -4.804 -9.857 1.00 97.75 140 GLN A CA 1
ATOM 1100 C C . GLN A 1 140 ? 12.402 -4.090 -8.497 1.00 97.75 140 GLN A C 1
ATOM 1102 O O . GLN A 1 140 ? 11.679 -4.502 -7.590 1.00 97.75 140 GLN A O 1
ATOM 1107 N N . GLN A 1 141 ? 13.112 -2.966 -8.382 1.00 98.31 141 GLN A N 1
ATOM 1108 C CA . GLN A 1 141 ? 13.118 -2.131 -7.179 1.00 98.31 141 GLN A CA 1
ATOM 1109 C C . GLN A 1 141 ? 11.709 -1.622 -6.826 1.00 98.31 141 GLN A C 1
ATOM 1111 O O . GLN A 1 141 ? 11.304 -1.691 -5.666 1.00 98.31 141 GLN A O 1
ATOM 1116 N N . ILE A 1 142 ? 10.924 -1.176 -7.815 1.00 98.38 142 ILE A N 1
ATOM 1117 C CA . ILE A 1 142 ? 9.529 -0.745 -7.616 1.00 98.38 142 ILE A CA 1
ATOM 1118 C C . ILE A 1 142 ? 8.655 -1.913 -7.133 1.00 98.38 142 ILE A C 1
ATOM 1120 O O . ILE A 1 142 ? 7.838 -1.740 -6.226 1.00 98.38 142 ILE A O 1
ATOM 1124 N N . LYS A 1 143 ? 8.824 -3.118 -7.698 1.00 98.12 143 LYS A N 1
ATOM 1125 C CA . LYS A 1 143 ? 8.095 -4.321 -7.256 1.00 98.12 143 LYS A CA 1
ATOM 1126 C C . LYS A 1 143 ? 8.418 -4.686 -5.810 1.00 98.12 143 LYS A C 1
ATOM 1128 O O . LYS A 1 143 ? 7.500 -5.029 -5.067 1.00 98.12 143 LYS A O 1
ATOM 1133 N N . ASP A 1 144 ? 9.685 -4.624 -5.416 1.00 97.94 144 ASP A N 1
ATOM 1134 C CA . ASP A 1 144 ? 10.109 -4.977 -4.059 1.00 97.94 144 ASP A CA 1
ATOM 1135 C C . ASP A 1 144 ? 9.711 -3.894 -3.041 1.00 97.94 144 ASP A C 1
ATOM 1137 O O . ASP A 1 144 ? 9.238 -4.227 -1.952 1.00 97.94 144 ASP A O 1
ATOM 1141 N N . GLY A 1 145 ? 9.728 -2.617 -3.443 1.00 98.44 145 GLY A N 1
ATOM 1142 C CA . GLY A 1 145 ? 9.073 -1.519 -2.727 1.00 98.44 145 GLY A CA 1
ATOM 1143 C C . GLY A 1 145 ? 7.596 -1.820 -2.449 1.00 98.44 145 GLY A C 1
ATOM 1144 O O . GLY A 1 145 ? 7.203 -1.938 -1.289 1.00 98.44 145 GLY A O 1
ATOM 1145 N N . GLN A 1 146 ? 6.797 -2.083 -3.491 1.00 98.38 146 GLN A N 1
ATOM 1146 C CA . GLN A 1 146 ? 5.377 -2.437 -3.339 1.00 98.38 146 GLN A CA 1
ATOM 1147 C C . GLN A 1 146 ? 5.138 -3.696 -2.491 1.00 98.38 146 GLN A C 1
ATOM 1149 O O . GLN A 1 146 ? 4.103 -3.796 -1.832 1.00 98.38 146 GLN A O 1
ATOM 1154 N N . ARG A 1 147 ? 6.048 -4.680 -2.507 1.00 98.12 147 ARG A N 1
ATOM 1155 C CA . ARG A 1 147 ? 5.966 -5.857 -1.623 1.00 98.12 147 ARG A CA 1
ATOM 1156 C C . ARG A 1 147 ? 6.153 -5.447 -0.165 1.00 98.12 147 ARG A C 1
ATOM 1158 O O . ARG A 1 147 ? 5.269 -5.720 0.638 1.00 98.12 147 ARG A O 1
ATOM 1165 N N . SER A 1 148 ? 7.221 -4.712 0.147 1.00 98.38 148 SER A N 1
ATOM 1166 C CA . SER A 1 148 ? 7.473 -4.236 1.513 1.00 98.38 148 SER A CA 1
ATOM 1167 C C . SER A 1 148 ? 6.350 -3.338 2.053 1.00 98.38 148 SER A C 1
ATOM 1169 O O . SER A 1 148 ? 5.940 -3.494 3.202 1.00 98.38 148 SER A O 1
ATOM 1171 N N . GLU A 1 149 ? 5.767 -2.469 1.219 1.00 98.25 149 GLU A N 1
ATOM 1172 C CA . GLU A 1 149 ? 4.590 -1.669 1.581 1.00 98.25 149 GLU A CA 1
ATOM 1173 C C . GLU A 1 149 ? 3.379 -2.552 1.913 1.00 98.25 149 GLU A C 1
ATOM 1175 O O . GLU A 1 149 ? 2.726 -2.348 2.939 1.00 98.25 149 GLU A O 1
ATOM 1180 N N . ARG A 1 150 ? 3.094 -3.568 1.086 1.00 98.44 150 ARG A N 1
ATOM 1181 C CA . ARG A 1 150 ? 2.008 -4.532 1.337 1.00 98.44 150 ARG A CA 1
ATOM 1182 C C . ARG A 1 150 ? 2.237 -5.327 2.619 1.00 98.44 150 ARG A C 1
ATOM 1184 O O . ARG A 1 150 ? 1.282 -5.515 3.365 1.00 98.44 150 ARG A O 1
ATOM 1191 N N . ASP A 1 151 ? 3.470 -5.732 2.908 1.00 98.31 151 ASP A N 1
ATOM 1192 C CA . ASP A 1 151 ? 3.808 -6.460 4.134 1.00 98.31 151 ASP A CA 1
ATOM 1193 C C . ASP A 1 151 ? 3.639 -5.574 5.381 1.00 98.31 151 ASP A C 1
ATOM 1195 O O . ASP A 1 151 ? 3.086 -6.015 6.392 1.00 98.31 151 ASP A O 1
ATOM 1199 N N . VAL A 1 152 ? 4.037 -4.296 5.323 1.00 98.50 152 VAL A N 1
ATOM 1200 C CA . VAL A 1 152 ? 3.791 -3.325 6.407 1.00 98.50 152 VAL A CA 1
ATOM 1201 C C . VAL A 1 152 ? 2.290 -3.097 6.612 1.00 98.50 152 VAL A C 1
ATOM 1203 O O . VAL A 1 152 ? 1.820 -3.105 7.755 1.00 98.50 152 VAL A O 1
ATOM 1206 N N . LEU A 1 153 ? 1.521 -2.942 5.530 1.00 98.62 153 LEU A N 1
ATOM 1207 C CA . LEU A 1 153 ? 0.066 -2.780 5.593 1.00 98.62 153 LEU A CA 1
ATOM 1208 C C . LEU A 1 153 ? -0.623 -4.027 6.164 1.00 98.62 153 LEU A C 1
ATOM 1210 O O . LEU A 1 153 ? -1.437 -3.889 7.075 1.00 98.62 153 LEU A O 1
ATOM 1214 N N . ALA A 1 154 ? -0.253 -5.229 5.718 1.00 98.50 154 ALA A N 1
ATOM 1215 C CA . ALA A 1 154 ? -0.797 -6.492 6.218 1.00 98.50 154 ALA A CA 1
ATOM 1216 C C . ALA A 1 154 ? -0.499 -6.696 7.714 1.00 98.50 154 ALA A C 1
ATOM 1218 O O . ALA A 1 154 ? -1.390 -7.053 8.488 1.00 98.50 154 ALA A O 1
ATOM 1219 N N . ASN A 1 155 ? 0.726 -6.391 8.157 1.00 98.50 155 ASN A N 1
ATOM 1220 C CA . ASN A 1 155 ? 1.092 -6.423 9.575 1.00 98.50 155 ASN A CA 1
ATOM 1221 C C . ASN A 1 155 ? 0.287 -5.408 10.403 1.00 98.50 155 ASN A C 1
ATOM 1223 O O . ASN A 1 155 ? -0.164 -5.718 11.512 1.00 98.50 155 ASN A O 1
ATOM 1227 N N . ARG A 1 156 ? 0.067 -4.197 9.871 1.00 98.56 156 ARG A N 1
ATOM 1228 C CA . ARG A 1 156 ? -0.736 -3.172 10.549 1.00 98.56 156 ARG A CA 1
ATOM 1229 C C . ARG A 1 156 ? -2.213 -3.551 10.608 1.00 98.56 156 ARG A C 1
ATOM 1231 O O . ARG A 1 156 ? -2.837 -3.337 11.646 1.00 98.56 156 ARG A O 1
ATOM 1238 N N . GLU A 1 157 ? -2.755 -4.142 9.548 1.00 98.50 157 GLU A N 1
ATOM 1239 C CA . GLU A 1 157 ? -4.124 -4.651 9.514 1.00 98.50 157 GLU A CA 1
ATOM 1240 C C . GLU A 1 157 ? -4.311 -5.789 10.525 1.00 98.50 157 GLU A C 1
ATOM 1242 O O . GLU A 1 157 ? -5.218 -5.720 11.353 1.00 98.50 157 GLU A O 1
ATOM 1247 N N . ALA A 1 158 ? -3.407 -6.774 10.552 1.00 98.56 158 ALA A N 1
ATOM 1248 C CA . ALA A 1 158 ? -3.431 -7.858 11.534 1.00 98.56 158 ALA A CA 1
ATOM 1249 C C . ALA A 1 158 ? -3.383 -7.332 12.981 1.00 98.56 158 ALA A C 1
ATOM 1251 O O . ALA A 1 158 ? -4.097 -7.838 13.851 1.00 98.56 158 ALA A O 1
ATOM 1252 N N . GLN A 1 159 ? -2.602 -6.278 13.252 1.00 98.38 159 GLN A N 1
ATOM 1253 C CA . GLN A 1 159 ? -2.613 -5.624 14.561 1.00 98.38 159 GLN A CA 1
ATOM 1254 C C . GLN A 1 159 ? -3.971 -4.979 14.872 1.00 98.38 159 GLN A C 1
ATOM 1256 O O . GLN A 1 159 ? -4.530 -5.236 15.935 1.00 98.38 159 GLN A O 1
ATOM 1261 N N . LEU A 1 160 ? -4.535 -4.201 13.944 1.00 98.56 160 LEU A N 1
ATOM 1262 C CA . LEU A 1 160 ? -5.843 -3.563 14.128 1.00 98.56 160 LEU A CA 1
ATOM 1263 C C . LEU A 1 160 ? -6.976 -4.590 14.292 1.00 98.56 160 LEU A C 1
ATOM 1265 O O . LEU A 1 160 ? -7.917 -4.347 15.047 1.00 98.56 160 LEU A O 1
ATOM 1269 N N . GLN A 1 161 ? -6.882 -5.755 13.645 1.00 98.38 161 GLN A N 1
ATOM 1270 C CA . GLN A 1 161 ? -7.814 -6.867 13.837 1.00 98.38 161 GLN A CA 1
ATOM 1271 C C . GLN A 1 161 ? -7.693 -7.480 15.246 1.00 98.38 161 GLN A C 1
ATOM 1273 O O . GLN A 1 161 ? -8.721 -7.714 15.886 1.00 98.38 161 GLN A O 1
ATOM 1278 N N . ARG A 1 162 ? -6.472 -7.667 15.779 1.00 98.62 162 ARG A N 1
ATOM 1279 C CA . ARG A 1 162 ? -6.250 -8.097 17.179 1.00 98.62 162 ARG A CA 1
ATOM 1280 C C . ARG A 1 162 ? -6.779 -7.075 18.188 1.00 98.62 162 ARG A C 1
ATOM 1282 O O . ARG A 1 162 ? -7.462 -7.452 19.144 1.00 98.62 162 ARG A O 1
ATOM 1289 N N . ASP A 1 163 ? -6.525 -5.790 17.953 1.00 98.50 163 ASP A N 1
ATOM 1290 C CA . ASP A 1 163 ? -7.006 -4.699 18.805 1.00 98.50 163 ASP A CA 1
ATOM 1291 C C . ASP A 1 163 ? -8.546 -4.635 18.782 1.00 98.50 163 ASP A C 1
ATOM 1293 O O . ASP A 1 163 ? -9.186 -4.570 19.834 1.00 98.50 163 ASP A O 1
ATOM 1297 N N . ARG A 1 164 ? -9.164 -4.763 17.597 1.00 98.56 164 ARG A N 1
ATOM 1298 C CA . ARG A 1 164 ? -10.625 -4.851 17.426 1.00 98.56 164 ARG A CA 1
ATOM 1299 C C . ARG A 1 164 ? -11.214 -6.045 18.175 1.00 98.56 164 ARG A C 1
ATOM 1301 O O . ARG A 1 164 ? -12.188 -5.860 18.900 1.00 98.56 164 ARG A O 1
ATOM 1308 N N . ALA A 1 165 ? -10.646 -7.242 18.023 1.00 98.44 165 ALA A N 1
ATOM 1309 C CA . ALA A 1 165 ? -11.107 -8.437 18.730 1.00 98.44 165 ALA A CA 1
ATOM 1310 C C . ALA A 1 165 ? -11.026 -8.249 20.255 1.00 98.44 165 ALA A C 1
ATOM 1312 O O . ALA A 1 165 ? -11.994 -8.514 20.963 1.00 98.44 165 ALA A O 1
ATOM 1313 N N . THR A 1 166 ? -9.922 -7.678 20.747 1.00 98.56 166 THR A N 1
ATOM 1314 C CA . THR A 1 166 ? -9.734 -7.342 22.167 1.00 98.56 166 THR A CA 1
ATOM 1315 C C . THR A 1 166 ? -10.803 -6.368 22.673 1.00 98.56 166 THR A C 1
ATOM 1317 O O . THR A 1 166 ? -11.371 -6.577 23.746 1.00 98.56 166 THR A O 1
ATOM 1320 N N . MET A 1 167 ? -11.114 -5.313 21.912 1.00 98.00 167 MET A N 1
ATOM 1321 C CA . MET A 1 167 ? -12.152 -4.348 22.294 1.00 98.00 167 MET A CA 1
ATOM 1322 C C . MET A 1 167 ? -13.559 -4.957 22.255 1.00 98.00 167 MET A C 1
ATOM 1324 O O . MET A 1 167 ? -14.356 -4.677 23.146 1.00 98.00 167 MET A O 1
ATOM 1328 N N . VAL A 1 168 ? -13.863 -5.825 21.283 1.00 98.56 168 VAL A N 1
ATOM 1329 C CA . VAL A 1 168 ? -15.142 -6.556 21.232 1.00 98.56 168 VAL A CA 1
ATOM 1330 C C . VAL A 1 168 ? -15.309 -7.454 22.461 1.00 98.56 168 VAL A C 1
ATOM 1332 O O . VAL A 1 168 ? -16.361 -7.397 23.097 1.00 98.56 168 VAL A O 1
ATOM 1335 N N . SER A 1 169 ? -14.274 -8.201 22.857 1.00 98.38 169 SER A N 1
ATOM 1336 C CA . SER A 1 169 ? -14.309 -9.031 24.070 1.00 98.38 169 SER A CA 1
ATOM 1337 C C . SER A 1 169 ? -14.543 -8.194 25.334 1.00 98.38 169 SER A C 1
ATOM 1339 O O . SER A 1 169 ? -15.417 -8.520 26.134 1.00 98.38 169 SER A O 1
ATOM 1341 N N . LYS A 1 170 ? -13.842 -7.058 25.482 1.00 98.31 170 LYS A N 1
ATOM 1342 C CA . LYS A 1 170 ? -14.050 -6.118 26.602 1.00 98.31 170 LYS A CA 1
ATOM 1343 C C . LYS A 1 170 ? -15.467 -5.539 26.631 1.00 98.31 170 LYS A C 1
ATOM 1345 O O . LYS A 1 170 ? -16.054 -5.398 27.700 1.00 98.31 170 LYS A O 1
ATOM 1350 N N . LEU A 1 171 ? -16.042 -5.213 25.471 1.00 98.56 171 LEU A N 1
ATOM 1351 C CA . LEU A 1 171 ? -17.424 -4.732 25.381 1.00 98.56 171 LEU A CA 1
ATOM 1352 C C . LEU A 1 171 ? -18.427 -5.809 25.817 1.00 98.56 171 LEU A C 1
ATOM 1354 O O . LEU A 1 171 ? -19.367 -5.493 26.543 1.00 98.56 171 LEU A O 1
ATOM 1358 N N . GLN A 1 172 ? -18.218 -7.070 25.426 1.00 98.31 172 GLN A N 1
ATOM 1359 C CA . GLN A 1 172 ? -19.049 -8.199 25.862 1.00 98.31 172 GLN A CA 1
ATOM 1360 C C . GLN A 1 172 ? -18.945 -8.438 27.377 1.00 98.31 172 GLN A C 1
ATOM 1362 O O . GLN A 1 172 ? -19.967 -8.619 28.041 1.00 98.31 172 GLN A O 1
ATOM 1367 N N . GLU A 1 173 ? -17.738 -8.367 27.942 1.00 98.38 173 GLU A N 1
ATOM 1368 C CA . GLU A 1 173 ? -17.500 -8.479 29.385 1.00 98.38 173 GLU A CA 1
ATOM 1369 C C . GLU A 1 173 ? -18.220 -7.366 30.165 1.00 98.38 173 GLU A C 1
ATOM 1371 O O . GLU A 1 173 ? -19.003 -7.648 31.075 1.00 98.38 173 GLU A O 1
ATOM 1376 N N . ILE A 1 174 ? -18.052 -6.103 29.755 1.00 98.44 174 ILE A N 1
ATOM 1377 C CA . ILE A 1 174 ? -18.735 -4.950 30.365 1.00 98.44 174 ILE A CA 1
ATOM 1378 C C . ILE A 1 174 ? -20.261 -5.089 30.255 1.00 98.44 174 ILE A C 1
ATOM 1380 O O . ILE A 1 174 ? -20.976 -4.784 31.211 1.00 98.44 174 ILE A O 1
ATOM 1384 N N . GLN A 1 175 ? -20.784 -5.581 29.126 1.00 98.44 175 GLN A N 1
ATOM 1385 C CA . GLN A 1 175 ? -22.216 -5.850 28.964 1.00 98.44 175 GLN A CA 1
ATOM 1386 C C . GLN A 1 175 ? -22.717 -6.929 29.933 1.00 98.44 175 GLN A C 1
ATOM 1388 O O . GLN A 1 175 ? -23.774 -6.745 30.542 1.00 98.44 175 GLN A O 1
ATOM 1393 N N . HIS A 1 176 ? -21.971 -8.023 30.114 1.00 98.69 176 HIS A N 1
ATOM 1394 C CA . HIS A 1 176 ? -22.315 -9.078 31.068 1.00 98.69 176 HIS A CA 1
ATOM 1395 C C . HIS A 1 176 ? -22.300 -8.554 32.513 1.00 98.69 176 HIS A C 1
ATOM 1397 O O . HIS A 1 176 ? -23.292 -8.682 33.235 1.00 98.69 176 HIS A O 1
ATOM 1403 N N . VAL A 1 177 ? -21.221 -7.870 32.910 1.00 98.44 177 VAL A N 1
ATOM 1404 C CA . VAL A 1 177 ? -21.076 -7.247 34.236 1.00 98.44 177 VAL A CA 1
ATOM 1405 C C . VAL A 1 177 ? -22.192 -6.229 34.496 1.00 98.44 177 VAL A C 1
ATOM 1407 O O . VAL A 1 177 ? -22.786 -6.231 35.574 1.00 98.44 177 VAL A O 1
ATOM 1410 N N . HIS A 1 178 ? -22.566 -5.413 33.504 1.00 98.50 178 HIS A N 1
ATOM 1411 C CA . HIS A 1 178 ? -23.696 -4.488 33.616 1.00 98.50 178 HIS A CA 1
ATOM 1412 C C . HIS A 1 178 ? -25.029 -5.221 33.839 1.00 98.50 178 HIS A C 1
ATOM 1414 O O . HIS A 1 178 ? -25.823 -4.803 34.683 1.00 98.50 178 HIS A O 1
ATOM 1420 N N . GLN A 1 179 ? -25.295 -6.316 33.118 1.00 98.25 179 GLN A N 1
ATOM 1421 C CA . GLN A 1 179 ? -26.514 -7.113 33.311 1.00 98.25 179 GLN A CA 1
ATOM 1422 C C . GLN A 1 179 ? -26.565 -7.757 34.705 1.00 98.25 179 GLN A C 1
ATOM 1424 O O . GLN A 1 179 ? -27.613 -7.714 35.355 1.00 98.25 179 GLN A O 1
ATOM 1429 N N . GLN A 1 180 ? -25.439 -8.282 35.190 1.00 98.50 180 GLN A N 1
ATOM 1430 C CA . GLN A 1 180 ? -25.314 -8.867 36.525 1.00 98.50 180 GLN A CA 1
ATOM 1431 C C . GLN A 1 180 ? -25.502 -7.814 37.631 1.00 98.50 180 GLN A C 1
ATOM 1433 O O . GLN A 1 180 ? -26.339 -7.987 38.515 1.00 98.50 180 GLN A O 1
ATOM 1438 N N . LEU A 1 181 ? -24.822 -6.667 37.543 1.00 98.56 181 LEU A N 1
ATOM 1439 C CA . LEU A 1 181 ? -25.023 -5.549 38.471 1.00 98.56 181 LEU A CA 1
ATOM 1440 C C . LEU A 1 181 ? -26.468 -5.044 38.452 1.00 98.56 181 LEU A C 1
ATOM 1442 O O . LEU A 1 181 ? -27.006 -4.692 39.501 1.00 98.56 181 LEU A O 1
ATOM 1446 N N . LYS A 1 182 ? -27.125 -5.032 37.287 1.00 98.50 182 LYS A N 1
ATOM 1447 C CA . LYS A 1 182 ? -28.532 -4.639 37.135 1.00 98.50 182 LYS A CA 1
ATOM 1448 C C . LYS A 1 182 ? -29.497 -5.637 37.780 1.00 98.50 182 LYS A C 1
ATOM 1450 O O . LYS A 1 182 ? -30.519 -5.200 38.307 1.00 98.50 182 LYS A O 1
ATOM 1455 N N . SER A 1 183 ? -29.199 -6.940 37.774 1.00 98.19 183 SER A N 1
ATOM 1456 C CA . SER A 1 183 ? -30.010 -7.941 38.483 1.00 98.19 183 SER A CA 1
ATOM 1457 C C . SER A 1 183 ? -29.813 -7.855 40.002 1.00 98.19 183 SER A C 1
ATOM 1459 O O . SER A 1 183 ? -30.803 -7.797 40.729 1.00 98.19 183 SER A O 1
ATOM 1461 N N . GLN A 1 184 ? -28.574 -7.697 40.478 1.00 98.31 184 GLN A N 1
ATOM 1462 C CA . GLN A 1 184 ? -28.257 -7.462 41.897 1.00 98.31 184 GLN A CA 1
ATOM 1463 C C . GLN A 1 184 ? -28.901 -6.169 42.428 1.00 98.31 184 GLN A C 1
ATOM 1465 O O . GLN A 1 184 ? -29.490 -6.133 43.504 1.00 98.31 184 GLN A O 1
ATOM 1470 N N . ASN A 1 185 ? -28.881 -5.100 41.632 1.00 98.31 185 ASN A N 1
ATOM 1471 C CA . ASN A 1 185 ? -29.559 -3.843 41.951 1.00 98.31 185 ASN A CA 1
ATOM 1472 C C . ASN A 1 185 ? -31.096 -3.939 41.949 1.00 98.31 185 ASN A C 1
ATOM 1474 O O . ASN A 1 185 ? -31.757 -3.029 42.455 1.00 98.31 185 ASN A O 1
ATOM 1478 N N . ARG A 1 186 ? -31.686 -4.982 41.352 1.00 98.25 186 ARG A N 1
ATOM 1479 C CA . ARG A 1 186 ? -33.122 -5.275 41.483 1.00 98.25 186 ARG A CA 1
ATOM 1480 C C . ARG A 1 186 ? -33.383 -6.028 42.781 1.00 98.25 186 ARG A C 1
ATOM 1482 O O . ARG A 1 186 ? -34.156 -5.534 43.591 1.00 98.25 186 ARG A O 1
ATOM 1489 N N . THR A 1 187 ? -32.663 -7.121 43.039 1.00 98.12 187 THR A N 1
ATOM 1490 C CA . THR A 1 187 ? -32.853 -7.920 44.262 1.00 98.12 187 THR A CA 1
ATOM 1491 C C . THR A 1 187 ? -32.604 -7.117 45.540 1.00 98.12 187 THR A C 1
ATOM 1493 O O . THR A 1 187 ? -33.379 -7.246 46.482 1.00 98.12 187 THR A O 1
ATOM 1496 N N . LEU A 1 188 ? -31.608 -6.222 45.567 1.00 98.38 188 LEU A N 1
ATOM 1497 C CA . LEU A 1 188 ? -31.381 -5.313 46.700 1.00 98.38 188 LEU A CA 1
ATOM 1498 C C . LEU A 1 188 ? -32.531 -4.311 46.903 1.00 98.38 188 LEU A C 1
ATOM 1500 O O . LEU A 1 188 ? -32.933 -4.064 48.039 1.00 98.38 188 LEU A O 1
ATOM 1504 N N . ARG A 1 189 ? -33.106 -3.763 45.822 1.00 98.38 189 ARG A N 1
ATOM 1505 C CA . ARG A 1 189 ? -34.284 -2.878 45.910 1.00 98.38 189 ARG A CA 1
ATOM 1506 C C . ARG A 1 189 ? -35.531 -3.633 46.363 1.00 98.38 189 ARG A C 1
ATOM 1508 O O . ARG A 1 189 ? -36.306 -3.097 47.150 1.00 98.38 189 ARG A O 1
ATOM 1515 N N . ASP A 1 190 ? -35.712 -4.866 45.905 1.00 98.19 190 ASP A N 1
ATOM 1516 C CA . ASP A 1 190 ? -36.826 -5.718 46.320 1.00 98.19 190 ASP A CA 1
ATOM 1517 C C . ASP A 1 190 ? -36.687 -6.143 47.792 1.00 98.19 190 ASP A C 1
ATOM 1519 O O . ASP A 1 190 ? -37.682 -6.170 48.515 1.00 98.19 190 ASP A O 1
ATOM 1523 N N . ALA A 1 191 ? -35.465 -6.405 48.267 1.00 98.31 191 ALA A N 1
ATOM 1524 C CA . ALA A 1 191 ? -35.177 -6.659 49.679 1.00 98.31 191 ALA A CA 1
ATOM 1525 C C . ALA A 1 191 ? -35.449 -5.421 50.551 1.00 98.31 191 ALA A C 1
ATOM 1527 O O . ALA A 1 191 ? -36.140 -5.534 51.561 1.00 98.31 191 ALA A O 1
ATOM 1528 N N . ALA A 1 192 ? -34.999 -4.231 50.133 1.00 98.19 192 ALA A N 1
ATOM 1529 C CA . ALA A 1 192 ? -35.299 -2.979 50.832 1.00 98.19 192 ALA A CA 1
ATOM 1530 C C . ALA A 1 192 ? -36.816 -2.744 50.960 1.00 98.19 192 ALA A C 1
ATOM 1532 O O . ALA A 1 192 ? -37.310 -2.507 52.060 1.00 98.19 192 ALA A O 1
ATOM 1533 N N . ARG A 1 193 ? -37.576 -2.931 49.870 1.00 98.25 193 ARG A N 1
ATOM 1534 C CA . ARG A 1 193 ? -39.049 -2.833 49.871 1.00 98.25 193 ARG A CA 1
ATOM 1535 C C . ARG A 1 193 ? -39.727 -3.838 50.808 1.00 98.25 193 ARG A C 1
ATOM 1537 O O . ARG A 1 193 ? -40.760 -3.513 51.390 1.00 98.25 193 ARG A O 1
ATOM 1544 N N . ARG A 1 194 ? -39.174 -5.050 50.955 1.00 98.00 194 ARG A N 1
ATOM 1545 C CA . ARG A 1 194 ? -39.661 -6.043 51.930 1.00 98.00 194 ARG A CA 1
ATOM 1546 C C . ARG A 1 194 ? -39.426 -5.552 53.356 1.00 98.00 194 ARG A C 1
ATOM 1548 O O . ARG A 1 194 ? -40.392 -5.426 54.094 1.00 98.00 194 ARG A O 1
ATOM 1555 N N . TYR A 1 195 ? -38.203 -5.148 53.703 1.00 98.00 195 TYR A N 1
ATOM 1556 C CA . TYR A 1 195 ? -37.904 -4.622 55.040 1.00 98.00 195 TYR A CA 1
ATOM 1557 C C . TYR A 1 195 ? -38.719 -3.366 55.394 1.00 98.00 195 TYR A C 1
ATOM 1559 O O . TYR A 1 195 ? -39.192 -3.243 56.521 1.00 98.00 195 TYR A O 1
ATOM 1567 N N . GLU A 1 196 ? -38.946 -2.452 54.445 1.00 97.75 196 GLU A N 1
ATOM 1568 C CA . GLU A 1 196 ? -39.837 -1.296 54.632 1.00 97.75 196 GLU A CA 1
ATOM 1569 C C . GLU A 1 196 ? -41.281 -1.718 54.939 1.00 97.75 196 GLU A C 1
ATOM 1571 O O . GLU A 1 196 ? -41.922 -1.146 55.829 1.00 97.75 196 GLU A O 1
ATOM 1576 N N . LYS A 1 197 ? -41.792 -2.729 54.224 1.00 98.12 197 LYS A N 1
ATOM 1577 C CA . LYS A 1 197 ? -43.121 -3.302 54.456 1.00 98.12 197 LYS A CA 1
ATOM 1578 C C . LYS A 1 197 ? -43.195 -3.969 55.831 1.00 98.12 197 LYS A C 1
ATOM 1580 O O . LYS A 1 197 ? -44.094 -3.635 56.599 1.00 98.12 197 LYS A O 1
ATOM 1585 N N . ASP A 1 198 ? -42.241 -4.830 56.165 1.00 97.25 198 ASP A N 1
ATOM 1586 C CA . ASP A 1 198 ? -42.213 -5.579 57.425 1.00 97.25 198 ASP A CA 1
ATOM 1587 C C . ASP A 1 198 ? -42.103 -4.624 58.630 1.00 97.25 198 ASP A C 1
ATOM 1589 O O . ASP A 1 198 ? -42.836 -4.762 59.608 1.00 97.25 198 ASP A O 1
ATOM 1593 N N . LEU A 1 199 ? -41.282 -3.567 58.534 1.00 97.06 199 LEU A N 1
ATOM 1594 C CA . LEU A 1 199 ? -41.214 -2.498 59.540 1.00 97.06 199 LEU A CA 1
ATOM 1595 C C . LEU A 1 199 ? -42.535 -1.726 59.670 1.00 97.06 199 LEU A C 1
ATOM 1597 O O . LEU A 1 199 ? -42.912 -1.331 60.777 1.00 97.06 199 LEU A O 1
ATOM 1601 N N . LYS A 1 200 ? -43.253 -1.490 58.566 1.00 96.62 200 LYS A N 1
ATOM 1602 C CA . LYS A 1 200 ? -44.569 -0.832 58.586 1.00 96.62 200 LYS A CA 1
ATOM 1603 C C . LYS A 1 200 ? -45.638 -1.731 59.213 1.00 96.62 200 LYS A C 1
ATOM 1605 O O . LYS A 1 200 ? -46.443 -1.240 60.003 1.00 96.62 200 LYS A O 1
ATOM 1610 N N . GLU A 1 201 ? -45.622 -3.028 58.921 1.00 96.06 201 GLU A N 1
ATOM 1611 C CA . GLU A 1 201 ? -46.529 -4.017 59.514 1.00 96.06 201 GLU A CA 1
ATOM 1612 C C . GLU A 1 201 ? -46.244 -4.234 61.005 1.00 96.06 201 GLU A C 1
ATOM 1614 O O . GLU A 1 201 ? -47.185 -4.232 61.800 1.00 96.06 201 GLU A O 1
ATOM 1619 N N . ALA A 1 202 ? -44.971 -4.300 61.410 1.00 95.75 202 ALA A N 1
ATOM 1620 C CA . ALA A 1 202 ? -44.557 -4.363 62.811 1.00 95.75 202 ALA A CA 1
ATOM 1621 C C . ALA A 1 202 ? -44.985 -3.107 63.591 1.00 95.75 202 ALA A C 1
ATOM 1623 O O . ALA A 1 202 ? -45.604 -3.221 64.649 1.00 95.75 202 ALA A O 1
ATOM 1624 N N . ARG A 1 203 ? -44.765 -1.901 63.043 1.00 95.44 203 ARG A N 1
ATOM 1625 C CA . ARG A 1 203 ? -45.280 -0.643 63.626 1.00 95.44 203 ARG A CA 1
ATOM 1626 C C . ARG A 1 203 ? -46.804 -0.661 63.760 1.00 95.44 203 ARG A C 1
ATOM 1628 O O . ARG A 1 203 ? -47.328 -0.297 64.808 1.00 95.44 203 ARG A O 1
ATOM 1635 N N . ALA A 1 204 ? -47.521 -1.132 62.738 1.00 94.31 204 ALA A N 1
ATOM 1636 C CA . ALA A 1 204 ? -48.975 -1.268 62.786 1.00 94.31 204 ALA A CA 1
ATOM 1637 C C . ALA A 1 204 ? -49.447 -2.363 63.764 1.00 94.31 204 ALA A C 1
ATOM 1639 O O . ALA A 1 204 ? -50.558 -2.279 64.282 1.00 94.31 204 ALA A O 1
ATOM 1640 N N . ALA A 1 205 ? -48.648 -3.402 64.020 1.00 93.62 205 ALA A N 1
ATOM 1641 C CA . ALA A 1 205 ? -48.926 -4.421 65.032 1.00 93.62 205 ALA A CA 1
ATOM 1642 C C . ALA A 1 205 ? -48.741 -3.865 66.452 1.00 93.62 205 ALA A C 1
ATOM 1644 O O . ALA A 1 205 ? -49.647 -4.010 67.267 1.00 93.62 205 ALA A O 1
ATOM 1645 N N . VAL A 1 206 ? -47.644 -3.145 66.714 1.00 93.88 206 VAL A N 1
ATOM 1646 C CA . VAL A 1 206 ? -47.397 -2.452 67.993 1.00 93.88 206 VAL A CA 1
ATOM 1647 C C . VAL A 1 206 ? -48.461 -1.384 68.266 1.00 93.88 206 VAL A C 1
ATOM 1649 O O . VAL A 1 206 ? -48.967 -1.286 69.379 1.00 93.88 206 VAL A O 1
ATOM 1652 N N . ALA A 1 207 ? -48.884 -0.624 67.251 1.00 91.25 207 ALA A N 1
ATOM 1653 C CA . ALA A 1 207 ? -49.987 0.326 67.396 1.00 91.25 207 ALA A CA 1
ATOM 1654 C C . ALA A 1 207 ? -51.323 -0.371 67.730 1.00 91.25 207 ALA A C 1
ATOM 1656 O O . ALA A 1 207 ? -52.086 0.121 68.561 1.00 91.25 207 ALA A O 1
ATOM 1657 N N . ARG A 1 208 ? -51.600 -1.540 67.129 1.00 89.81 208 ARG A N 1
ATOM 1658 C CA . ARG A 1 208 ? -52.793 -2.347 67.437 1.00 89.81 208 ARG A CA 1
ATOM 1659 C C . ARG A 1 208 ? -52.751 -2.938 68.847 1.00 89.81 208 ARG A C 1
ATOM 1661 O O . ARG A 1 208 ? -53.768 -2.870 69.533 1.00 89.81 208 ARG A O 1
ATOM 1668 N N . SER A 1 209 ? -51.613 -3.466 69.302 1.00 88.94 209 SER A N 1
ATOM 1669 C CA . SER A 1 209 ? -51.487 -3.993 70.668 1.00 88.94 209 SER A CA 1
ATOM 1670 C C . SER A 1 209 ? -51.560 -2.878 71.717 1.00 88.94 209 SER A C 1
ATOM 1672 O O . SER A 1 209 ? -52.251 -3.042 72.718 1.00 88.94 209 SER A O 1
ATOM 1674 N N . ALA A 1 210 ? -50.970 -1.706 71.455 1.00 86.62 210 ALA A N 1
ATOM 1675 C CA . ALA A 1 210 ? -51.118 -0.525 72.308 1.00 86.62 210 ALA A CA 1
ATOM 1676 C C . ALA A 1 210 ? -52.578 -0.034 72.386 1.00 86.62 210 ALA A C 1
ATOM 1678 O O . ALA A 1 210 ? -53.061 0.287 73.470 1.00 86.62 210 ALA A O 1
ATOM 1679 N N . ALA A 1 211 ? -53.312 -0.036 71.267 1.00 81.50 211 ALA A N 1
ATOM 1680 C CA . ALA A 1 211 ? -54.738 0.302 71.240 1.00 81.50 211 ALA A CA 1
ATOM 1681 C C . ALA A 1 211 ? -55.628 -0.747 71.942 1.00 81.50 211 ALA A C 1
ATOM 1683 O O . ALA A 1 211 ? -56.664 -0.405 72.509 1.00 81.50 211 ALA A O 1
ATOM 1684 N N . GLN A 1 212 ? -55.237 -2.024 71.935 1.00 77.31 212 GLN A N 1
ATOM 1685 C CA . GLN A 1 212 ? -55.904 -3.068 72.721 1.00 77.31 212 GLN A CA 1
ATOM 1686 C C . GLN A 1 212 ? -55.604 -2.922 74.221 1.00 77.31 212 GLN A C 1
ATOM 1688 O O . GLN A 1 212 ? -56.526 -3.016 75.029 1.00 77.31 212 GLN A O 1
ATOM 1693 N N . ALA A 1 213 ? -54.359 -2.608 74.594 1.00 74.06 213 ALA A N 1
ATOM 1694 C CA . ALA A 1 213 ? -53.961 -2.357 75.978 1.00 74.06 213 ALA A CA 1
ATOM 1695 C C . ALA A 1 213 ? -54.661 -1.120 76.572 1.00 74.06 213 ALA A C 1
ATOM 1697 O O . ALA A 1 213 ? -55.202 -1.192 77.674 1.00 74.06 213 ALA A O 1
ATOM 1698 N N . SER A 1 214 ? -54.755 -0.010 75.831 1.00 68.12 214 SER A N 1
ATOM 1699 C CA . SER A 1 214 ? -55.492 1.178 76.289 1.00 68.12 214 SER A CA 1
ATOM 1700 C C . SER A 1 214 ? -57.006 0.944 76.376 1.00 68.12 214 SER A C 1
ATOM 1702 O O . SER A 1 214 ? -57.667 1.517 77.243 1.00 68.12 214 SER A O 1
ATOM 1704 N N . ARG A 1 215 ? -57.564 0.045 75.551 1.00 60.69 215 ARG A N 1
ATOM 1705 C CA . ARG A 1 215 ? -58.967 -0.391 75.655 1.00 60.69 215 ARG A CA 1
ATOM 1706 C C . ARG A 1 215 ? -59.213 -1.317 76.854 1.00 60.69 215 ARG A C 1
ATOM 1708 O O . ARG A 1 215 ? -60.292 -1.248 77.437 1.00 60.69 215 ARG A O 1
ATOM 1715 N N . ALA A 1 216 ? -58.227 -2.125 77.250 1.00 54.44 216 ALA A N 1
ATOM 1716 C CA . ALA A 1 216 ? -58.260 -2.912 78.486 1.00 54.44 216 ALA A CA 1
ATOM 1717 C C . ALA A 1 216 ? -58.091 -2.036 79.745 1.00 54.44 216 ALA A C 1
ATOM 1719 O O . ALA A 1 216 ? -58.704 -2.310 80.773 1.00 54.44 216 ALA A O 1
ATOM 1720 N N . SER A 1 217 ? -57.333 -0.938 79.648 1.00 47.47 217 SER A N 1
ATOM 1721 C CA . SER A 1 217 ? -57.060 -0.018 80.760 1.00 47.47 217 SER A CA 1
ATOM 1722 C C . SER A 1 217 ? -58.123 1.073 80.972 1.00 47.47 217 SER A C 1
ATOM 1724 O O . SER A 1 217 ? -57.860 2.055 81.662 1.00 47.47 217 SER A O 1
ATOM 1726 N N . LYS A 1 218 ? -59.359 0.920 80.462 1.00 46.81 218 LYS A N 1
ATOM 1727 C CA . LYS A 1 218 ? -60.490 1.814 80.810 1.00 46.81 218 LYS A CA 1
ATOM 1728 C C . LYS A 1 218 ? -61.111 1.482 82.185 1.00 46.81 218 LYS A C 1
ATOM 1730 O O . LYS A 1 218 ? -62.325 1.524 82.374 1.00 46.81 218 LYS A O 1
ATOM 1735 N N . LYS A 1 219 ? -60.242 1.174 83.150 1.00 41.47 219 LYS A N 1
ATOM 1736 C CA . LYS A 1 219 ? -60.442 1.204 84.603 1.00 41.47 219 LYS A CA 1
ATOM 1737 C C . LYS A 1 219 ? -59.123 1.682 85.212 1.00 41.47 219 LYS A C 1
ATOM 1739 O O . LYS A 1 219 ? -58.085 1.118 84.890 1.00 41.47 219 LYS A O 1
ATOM 1744 N N . THR A 1 220 ? -59.205 2.668 86.110 1.00 31.53 220 THR A N 1
ATOM 1745 C CA . THR A 1 220 ? -58.084 3.374 86.777 1.00 31.53 220 THR A CA 1
ATOM 1746 C C . THR A 1 220 ? -57.158 4.168 85.837 1.00 31.53 220 THR A C 1
ATOM 1748 O O . THR A 1 220 ? -56.882 3.751 84.718 1.00 31.53 220 THR A O 1
ATOM 1751 N N . GLY A 1 221 ? -56.748 5.366 86.264 1.00 40.12 221 GLY A N 1
ATOM 1752 C CA . GLY A 1 221 ? -55.966 6.317 85.460 1.00 40.12 221 GLY A CA 1
ATOM 1753 C C . GLY A 1 221 ? -54.813 6.936 86.255 1.00 40.12 221 GLY A C 1
ATOM 1754 O O . GLY A 1 221 ? -54.251 6.260 87.109 1.00 40.12 221 GLY A O 1
ATOM 1755 N N . THR A 1 222 ? -54.548 8.226 85.997 1.00 32.03 222 THR A N 1
ATOM 1756 C CA . THR A 1 222 ? -53.637 9.132 86.743 1.00 32.03 222 THR A CA 1
ATOM 1757 C C . THR A 1 222 ? -52.176 9.230 86.238 1.00 32.03 222 THR A C 1
ATOM 1759 O O . THR A 1 222 ? -51.312 8.440 86.583 1.00 32.03 222 THR A O 1
ATOM 1762 N N . GLU A 1 223 ? -51.946 10.260 85.408 1.00 33.69 223 GLU A N 1
ATOM 1763 C CA . GLU A 1 223 ? -51.002 11.384 85.640 1.00 33.69 223 GLU A CA 1
ATOM 1764 C C . GLU A 1 223 ? -49.455 11.199 85.721 1.00 33.69 223 GLU A C 1
ATOM 1766 O O . GLU A 1 223 ? -48.890 10.968 86.781 1.00 33.69 223 GLU A O 1
ATOM 1771 N N . SER A 1 224 ? -48.788 11.543 84.603 1.00 35.78 224 SER A N 1
ATOM 1772 C CA . SER A 1 224 ? -47.637 12.485 84.484 1.00 35.78 224 SER A 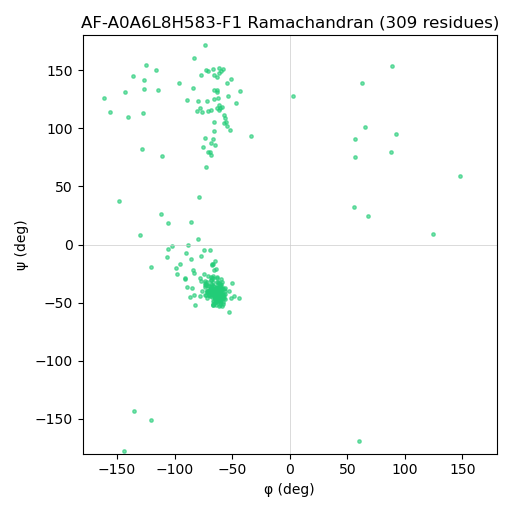CA 1
ATOM 1773 C C . SER A 1 224 ? -46.297 12.196 85.255 1.00 35.78 224 SER A C 1
ATOM 1775 O O . SER A 1 224 ? -46.036 11.043 85.568 1.00 35.78 224 SER A O 1
ATOM 1777 N N . PRO A 1 225 ? -45.308 13.127 85.344 1.00 61.16 225 PRO A N 1
ATOM 1778 C CA . PRO A 1 225 ? -44.061 13.139 84.531 1.00 61.16 225 PRO A CA 1
ATOM 1779 C C . PRO A 1 225 ? -42.768 13.074 85.432 1.00 61.16 225 PRO A C 1
ATOM 1781 O O . PRO A 1 225 ? -42.911 12.526 86.523 1.00 61.16 225 PRO A O 1
ATOM 1784 N N . PRO A 1 226 ? -41.531 13.598 85.134 1.00 53.97 226 PRO A N 1
ATOM 1785 C CA . PRO A 1 226 ? -40.963 14.276 83.939 1.00 53.97 226 PRO A CA 1
ATOM 1786 C C . PRO A 1 226 ? -39.455 14.007 83.554 1.00 53.97 226 PRO A C 1
ATOM 1788 O O . PRO A 1 226 ? -38.700 13.360 84.267 1.00 53.97 226 PRO A O 1
ATOM 1791 N N . LEU A 1 227 ? -39.003 14.699 82.484 1.00 32.81 227 LEU A N 1
ATOM 1792 C CA . LEU A 1 227 ? -37.693 15.396 82.307 1.00 32.81 227 LEU A CA 1
ATOM 1793 C C . LEU A 1 227 ? -36.393 14.733 81.753 1.00 32.81 227 LEU A C 1
ATOM 1795 O O . LEU A 1 227 ? -36.093 13.561 81.931 1.00 32.81 227 LEU A O 1
ATOM 1799 N N . ALA A 1 228 ? -35.572 15.639 81.181 1.00 38.00 228 ALA A N 1
ATOM 1800 C CA . ALA A 1 228 ? -34.101 15.645 81.044 1.00 38.00 228 ALA A CA 1
ATOM 1801 C C . ALA A 1 228 ? -33.406 14.967 79.832 1.00 38.00 228 ALA A C 1
ATOM 1803 O O . ALA A 1 228 ? -32.759 13.927 79.916 1.00 38.00 228 ALA A O 1
ATOM 1804 N N . SER A 1 229 ? -33.430 15.702 78.715 1.00 40.56 229 SER A N 1
ATOM 1805 C CA . SER A 1 229 ? -32.276 16.028 77.848 1.00 40.56 229 SER A CA 1
ATOM 1806 C C . SER A 1 229 ? -30.887 15.434 78.175 1.00 40.56 229 SER A C 1
ATOM 1808 O O . SER A 1 229 ? -30.305 15.728 79.220 1.00 40.56 229 SER A O 1
ATOM 1810 N N . ARG A 1 230 ? -30.256 14.797 77.175 1.00 37.56 230 ARG A N 1
ATOM 1811 C CA . ARG A 1 230 ? -28.790 14.634 77.087 1.00 37.56 230 ARG A CA 1
ATOM 1812 C C . ARG A 1 230 ? -28.269 15.114 75.732 1.00 37.56 230 ARG A C 1
ATOM 1814 O O . ARG A 1 230 ? -28.546 14.509 74.701 1.00 37.56 230 ARG A O 1
ATOM 1821 N N . THR A 1 231 ? -27.492 16.189 75.754 1.00 35.72 231 THR A N 1
ATOM 1822 C CA . THR A 1 231 ? -26.635 16.640 74.653 1.00 35.72 231 THR A CA 1
ATOM 1823 C C . THR A 1 231 ? -25.300 15.894 74.698 1.00 35.72 231 THR A C 1
ATOM 1825 O O . THR A 1 231 ? -24.683 15.793 75.755 1.00 35.72 231 THR A O 1
ATOM 1828 N N . SER A 1 232 ? -24.807 15.410 73.554 1.00 37.22 232 SER A N 1
ATOM 1829 C CA . SER A 1 232 ? -23.403 14.995 73.431 1.00 37.22 232 SER A CA 1
ATOM 1830 C C . SER A 1 232 ? -22.893 15.039 71.988 1.00 37.22 232 SER A C 1
ATOM 1832 O O . SER A 1 232 ? -23.292 14.232 71.152 1.00 37.22 232 SER A O 1
ATOM 1834 N N . THR A 1 233 ? -21.939 15.947 71.764 1.00 32.25 233 THR A N 1
ATOM 1835 C CA . THR A 1 233 ? -20.775 15.788 70.870 1.00 32.25 233 THR A CA 1
ATOM 1836 C C . THR A 1 233 ? -21.027 15.436 69.398 1.00 32.25 233 THR A C 1
ATOM 1838 O O . THR A 1 233 ? -20.946 14.277 68.991 1.00 32.25 233 THR A O 1
ATOM 1841 N N . SER A 1 234 ? -21.155 16.467 68.560 1.00 38.19 234 SER A N 1
ATOM 1842 C CA . SER A 1 234 ? -20.824 16.383 67.136 1.00 38.19 234 SER A CA 1
ATOM 1843 C C . SER A 1 234 ? -19.301 16.293 66.948 1.00 38.19 234 SER A C 1
ATOM 1845 O O . SER A 1 234 ? -18.561 17.228 67.246 1.00 38.19 234 SER A O 1
ATOM 1847 N N . LYS A 1 235 ? -18.820 15.161 66.425 1.00 43.56 235 LYS A N 1
ATOM 1848 C CA . LYS A 1 235 ? -17.447 15.014 65.918 1.00 43.56 235 LYS A CA 1
ATOM 1849 C C . LYS A 1 235 ? -17.439 15.408 64.433 1.00 43.56 235 LYS A C 1
ATOM 1851 O O . LYS A 1 235 ? -18.208 14.804 63.685 1.00 43.56 235 LYS A O 1
ATOM 1856 N N . PRO A 1 236 ? -16.611 16.368 63.977 1.00 41.16 236 PRO A N 1
ATOM 1857 C CA . PRO A 1 236 ? -16.552 16.719 62.561 1.00 41.16 236 PRO A CA 1
ATOM 1858 C C . PRO A 1 236 ? -16.078 15.530 61.719 1.00 41.16 236 PRO A C 1
ATOM 1860 O O . PRO A 1 236 ? -15.020 14.955 61.981 1.00 41.16 236 PRO A O 1
ATOM 1863 N N . ALA A 1 237 ? -16.861 15.166 60.705 1.00 46.03 237 ALA A N 1
ATOM 1864 C CA . ALA A 1 237 ? -16.385 14.322 59.617 1.00 46.03 237 ALA A CA 1
ATOM 1865 C C . ALA A 1 237 ? -15.526 15.173 58.659 1.00 46.03 237 ALA A C 1
ATOM 1867 O O . ALA A 1 237 ? -15.838 16.353 58.473 1.00 46.03 237 ALA A O 1
ATOM 1868 N N . PRO A 1 238 ? -14.468 14.616 58.042 1.00 55.69 238 PRO A N 1
ATOM 1869 C CA . PRO A 1 238 ? -13.749 15.314 56.981 1.00 55.69 238 PRO A CA 1
ATOM 1870 C C .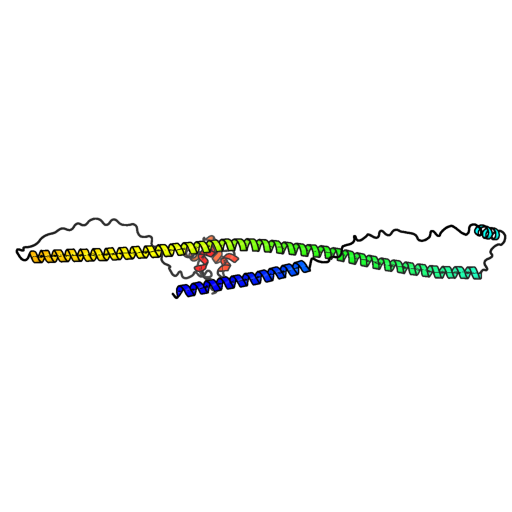 PRO A 1 238 ? -14.695 15.586 55.795 1.00 55.69 238 PRO A C 1
ATOM 1872 O O . PRO A 1 238 ? -15.608 14.788 55.552 1.00 55.69 238 PRO A O 1
ATOM 1875 N N . PRO A 1 239 ? -14.513 16.700 55.062 1.00 57.25 239 PRO A N 1
ATOM 1876 C CA . PRO A 1 239 ? -15.417 17.073 53.983 1.00 57.25 239 PRO A CA 1
ATOM 1877 C C . PRO A 1 239 ? -15.400 16.024 52.859 1.00 57.25 239 PRO A C 1
ATOM 1879 O O . PRO A 1 239 ? -14.340 15.469 52.553 1.00 57.25 239 PRO A O 1
ATOM 1882 N N . PRO A 1 240 ? -16.547 15.757 52.206 1.00 49.00 240 PRO A N 1
ATOM 1883 C CA . PRO A 1 240 ? -16.557 14.942 51.004 1.00 49.00 240 PRO A CA 1
ATOM 1884 C C . PRO A 1 240 ? -15.745 15.654 49.921 1.00 49.00 240 PRO A C 1
ATOM 1886 O O . PRO A 1 240 ? -15.958 16.838 49.654 1.00 49.00 240 PRO A O 1
ATOM 1889 N N . VAL A 1 241 ? -14.831 14.926 49.277 1.00 47.47 241 VAL A N 1
ATOM 1890 C CA . VAL A 1 241 ? -14.137 15.417 48.084 1.00 47.47 241 VAL A CA 1
ATOM 1891 C C . VAL A 1 241 ? -15.180 15.559 46.980 1.00 47.47 241 VAL A C 1
ATOM 1893 O O . VAL A 1 241 ? -15.573 14.581 46.343 1.00 47.47 241 VAL A O 1
ATOM 1896 N N . ALA A 1 242 ? -15.665 16.784 46.794 1.00 43.97 242 ALA A N 1
ATOM 1897 C CA . ALA A 1 242 ? -16.523 17.134 45.682 1.00 43.97 242 ALA A CA 1
ATOM 1898 C C . ALA A 1 242 ? -15.707 16.989 44.396 1.00 43.97 242 ALA A C 1
ATOM 1900 O O . ALA A 1 242 ? -14.849 17.815 44.093 1.00 43.97 242 ALA A O 1
ATOM 1901 N N . VAL A 1 243 ? -15.972 15.923 43.643 1.00 56.69 243 VAL A N 1
ATOM 1902 C CA . VAL A 1 243 ? -15.578 15.860 42.236 1.00 56.69 243 VAL A CA 1
ATOM 1903 C C . VAL A 1 243 ? -16.450 16.898 41.525 1.00 56.69 243 VAL A C 1
ATOM 1905 O O . VAL A 1 243 ? -17.676 16.740 41.568 1.00 56.69 243 VAL A O 1
ATOM 1908 N N . PRO A 1 244 ? -15.896 17.972 40.932 1.00 50.38 244 PRO A N 1
ATOM 1909 C CA . PRO A 1 244 ? -16.723 18.950 40.248 1.00 50.38 244 PRO A CA 1
ATOM 1910 C C . PRO A 1 244 ? -17.421 18.269 39.069 1.00 50.38 244 PRO A C 1
ATOM 1912 O O . PRO A 1 244 ? -16.790 17.744 38.150 1.00 50.38 244 PRO A O 1
ATOM 1915 N N . LEU A 1 245 ? -18.753 18.256 39.141 1.00 46.12 245 LEU A N 1
ATOM 1916 C CA . LEU A 1 245 ? -19.631 17.997 38.006 1.00 46.12 245 LEU A CA 1
ATOM 1917 C C . LEU A 1 245 ? -19.231 18.917 36.854 1.00 46.12 245 LEU A C 1
ATOM 1919 O O . LEU A 1 245 ? -18.915 20.072 37.109 1.00 46.12 245 LEU A O 1
ATOM 1923 N N . ASN A 1 246 ? -19.301 18.401 35.622 1.00 50.84 246 ASN A N 1
ATOM 1924 C CA . ASN A 1 246 ? -19.057 19.120 34.369 1.00 50.84 246 ASN A CA 1
ATOM 1925 C C . ASN A 1 246 ? -19.489 20.597 34.419 1.00 50.84 246 ASN A C 1
ATOM 1927 O O . ASN A 1 246 ? -20.626 20.932 34.078 1.00 50.84 246 ASN A O 1
ATOM 1931 N N . GLU A 1 247 ? -18.556 21.481 34.756 1.00 46.28 247 GLU A N 1
ATOM 1932 C CA . GLU A 1 247 ? -18.670 22.880 34.392 1.00 46.28 247 GLU A CA 1
ATOM 1933 C C . GLU A 1 247 ? -18.582 22.945 32.869 1.00 46.28 247 GLU A C 1
ATOM 1935 O O . GLU A 1 247 ? -17.736 22.301 32.239 1.00 46.28 247 GLU A O 1
ATOM 1940 N N . THR A 1 248 ? -19.489 23.697 32.255 1.00 51.31 248 THR A N 1
ATOM 1941 C CA . THR A 1 248 ? -19.437 23.996 30.826 1.00 51.31 248 THR A CA 1
ATOM 1942 C C . THR A 1 248 ? -18.277 24.954 30.579 1.00 51.31 248 THR A C 1
ATOM 1944 O O . THR A 1 248 ? -18.482 26.163 30.479 1.00 51.31 248 THR A O 1
ATOM 1947 N N . VAL A 1 249 ? -17.057 24.409 30.532 1.00 58.75 249 VAL A N 1
ATOM 1948 C CA . VAL A 1 249 ? -15.824 25.158 30.275 1.00 58.75 249 VAL A CA 1
ATOM 1949 C C . VAL A 1 249 ? -15.981 25.883 28.944 1.00 58.75 249 VAL A C 1
ATOM 1951 O O . VAL A 1 249 ? -15.988 25.262 27.880 1.00 58.75 249 VAL A O 1
ATOM 1954 N N . THR A 1 250 ? -16.122 27.205 29.007 1.00 71.56 250 THR A N 1
ATOM 1955 C CA . THR A 1 250 ? -16.094 28.072 27.830 1.00 71.56 250 THR A CA 1
ATOM 1956 C C . THR A 1 250 ? -14.747 27.877 27.135 1.00 71.56 250 THR A C 1
ATOM 1958 O O . THR A 1 250 ? -13.715 28.113 27.768 1.00 71.56 250 THR A O 1
ATOM 1961 N N . PRO A 1 251 ? -14.712 27.408 25.875 1.00 81.44 251 PRO A N 1
ATOM 1962 C CA . PRO A 1 251 ? -13.466 26.957 25.281 1.00 81.44 251 PRO A CA 1
ATOM 1963 C C . PRO A 1 251 ? -12.544 28.141 24.979 1.00 81.44 251 PRO A C 1
ATOM 1965 O O . PRO A 1 251 ? -12.900 29.052 24.230 1.00 81.44 251 PRO A O 1
ATOM 1968 N N . VAL A 1 252 ? -11.336 28.097 25.535 1.00 87.06 252 VAL A N 1
ATOM 1969 C CA . VAL A 1 252 ? -10.350 29.181 25.488 1.00 87.06 252 VAL A CA 1
ATOM 1970 C C . VAL A 1 252 ? -9.884 29.409 24.047 1.00 87.06 252 VAL A C 1
ATOM 1972 O O . VAL A 1 252 ? -9.419 28.480 23.381 1.00 87.06 252 VAL A O 1
ATOM 1975 N N . ASN A 1 253 ? -9.995 30.644 23.548 1.00 90.31 253 ASN A N 1
ATOM 1976 C CA . ASN A 1 253 ? -9.530 30.988 22.205 1.00 90.31 253 ASN A CA 1
ATOM 1977 C C . ASN A 1 253 ? -8.009 31.215 22.205 1.00 90.31 253 ASN A C 1
ATOM 1979 O O . ASN A 1 253 ? -7.499 32.172 22.791 1.00 90.31 253 ASN A O 1
ATOM 1983 N N . ILE A 1 254 ? -7.281 30.348 21.499 1.00 89.75 254 ILE A N 1
ATOM 1984 C CA . ILE A 1 254 ? -5.808 30.318 21.481 1.00 89.75 254 ILE A CA 1
ATOM 1985 C C . ILE A 1 254 ? -5.167 31.546 20.820 1.00 89.75 254 ILE A C 1
ATOM 1987 O O . ILE A 1 254 ? -3.975 31.793 21.013 1.00 89.75 254 ILE A O 1
ATOM 1991 N N . ASN A 1 255 ? -5.947 32.317 20.055 1.00 91.56 255 ASN A N 1
ATOM 1992 C CA . ASN A 1 255 ? -5.508 33.568 19.439 1.00 91.56 255 ASN A CA 1
ATOM 1993 C C . ASN A 1 255 ? -5.593 34.765 20.401 1.00 91.56 255 ASN A C 1
ATOM 1995 O O . ASN A 1 255 ? -4.857 35.732 20.216 1.00 91.56 255 ASN A O 1
ATOM 1999 N N . THR A 1 256 ? -6.455 34.711 21.424 1.00 88.25 256 THR A N 1
ATOM 2000 C CA . THR A 1 256 ? -6.795 35.880 22.261 1.00 88.25 256 THR A CA 1
ATOM 2001 C C . THR A 1 256 ? -6.477 35.717 23.745 1.00 88.25 256 THR A C 1
ATOM 2003 O O . THR A 1 256 ? -6.383 36.724 24.435 1.00 88.25 256 THR A O 1
ATOM 2006 N N . ALA A 1 257 ? -6.306 34.490 24.244 1.00 87.81 257 ALA A N 1
ATOM 2007 C CA . ALA A 1 257 ? -5.959 34.222 25.643 1.00 87.81 257 ALA A CA 1
ATOM 2008 C C . ALA A 1 257 ? -4.644 34.905 26.073 1.00 87.81 257 ALA A C 1
ATOM 2010 O O . ALA A 1 257 ? -3.737 35.070 25.248 1.00 87.81 257 ALA A O 1
ATOM 2011 N N . SER A 1 258 ? -4.492 35.257 27.350 1.00 88.75 258 SER A N 1
ATOM 2012 C CA . SER A 1 258 ? -3.182 35.637 27.901 1.00 88.75 258 SER A CA 1
ATOM 2013 C C . SER A 1 258 ? -2.277 34.405 28.091 1.00 88.75 258 SER A C 1
ATOM 2015 O O . SER A 1 258 ? -2.718 33.271 27.898 1.00 88.75 258 SER A O 1
ATOM 2017 N N . ALA A 1 259 ? -0.998 34.602 28.432 1.00 87.88 259 ALA A N 1
ATOM 2018 C CA . ALA A 1 259 ? -0.122 33.485 28.806 1.00 87.88 259 ALA A CA 1
ATOM 2019 C C . ALA A 1 259 ? -0.633 32.799 30.088 1.00 87.88 259 ALA A C 1
ATOM 2021 O O . ALA A 1 259 ? -0.789 31.580 30.112 1.00 87.88 259 ALA A O 1
ATOM 2022 N N . ASP A 1 260 ? -1.006 33.599 31.089 1.00 86.88 260 ASP A N 1
ATOM 2023 C CA . ASP A 1 260 ? -1.507 33.129 32.382 1.00 86.88 260 ASP A CA 1
ATOM 2024 C C . ASP A 1 260 ? -2.816 32.324 32.236 1.00 86.88 260 ASP A C 1
ATOM 2026 O O . ASP A 1 260 ? -2.975 31.287 32.876 1.00 86.88 260 ASP A O 1
ATOM 2030 N N . ASP A 1 261 ? -3.724 32.722 31.332 1.00 86.56 261 ASP A N 1
ATOM 2031 C CA . ASP A 1 261 ? -4.946 31.953 31.026 1.00 86.56 261 ASP A CA 1
ATOM 2032 C C . ASP A 1 261 ? -4.629 30.562 30.447 1.00 86.56 261 ASP A C 1
ATOM 2034 O O . ASP A 1 261 ? -5.318 29.579 30.730 1.00 86.56 261 ASP A O 1
ATOM 2038 N N . LEU A 1 262 ? -3.594 30.464 29.606 1.00 88.06 262 LEU A N 1
ATOM 2039 C CA . LEU A 1 262 ? -3.179 29.202 28.992 1.00 88.06 262 LEU A CA 1
ATOM 2040 C C . LEU A 1 262 ? -2.530 28.263 30.020 1.00 88.06 262 LEU A C 1
ATOM 2042 O O . LEU A 1 262 ? -2.754 27.052 29.960 1.00 88.06 262 LEU A O 1
ATOM 2046 N N . GLU A 1 263 ? -1.779 28.802 30.982 1.00 87.88 263 GLU A N 1
ATOM 2047 C CA . GLU A 1 263 ? -1.275 28.032 32.124 1.00 87.88 263 GLU A CA 1
ATOM 2048 C C . GLU A 1 263 ? -2.434 27.571 33.027 1.00 87.88 263 GLU A C 1
ATOM 2050 O O . GLU A 1 263 ? -2.576 26.376 33.296 1.00 87.88 263 GLU A O 1
ATOM 2055 N N . LEU A 1 264 ? -3.318 28.488 33.438 1.00 85.19 264 LEU A N 1
ATOM 2056 C CA . LEU A 1 264 ? -4.334 28.236 34.464 1.00 85.19 264 LEU A CA 1
ATOM 2057 C C . LEU A 1 264 ? -5.505 27.359 33.982 1.00 85.19 264 LEU A C 1
ATOM 2059 O O . LEU A 1 264 ? -5.922 26.448 34.698 1.00 85.19 264 LEU A O 1
ATOM 2063 N N . PHE A 1 265 ? -6.041 27.599 32.778 1.00 84.50 265 PHE A N 1
ATOM 2064 C CA . PHE A 1 265 ? -7.224 26.880 32.275 1.00 84.50 265 PHE A CA 1
ATOM 2065 C C . PHE A 1 265 ? -6.890 25.611 31.480 1.00 84.50 265 PHE A C 1
ATOM 2067 O O . PHE A 1 265 ? -7.695 24.671 31.443 1.00 84.50 265 PHE A O 1
ATOM 2074 N N . LEU A 1 266 ? -5.723 25.566 30.825 1.00 82.62 266 LEU A N 1
ATOM 2075 C CA . LEU A 1 266 ? -5.312 24.427 29.993 1.00 82.62 266 LEU A CA 1
ATOM 2076 C C . LEU A 1 266 ? -4.212 23.570 30.633 1.00 82.62 266 LEU A C 1
ATOM 2078 O O . LEU A 1 266 ? -3.962 22.472 30.139 1.00 82.62 266 LEU A O 1
ATOM 2082 N N . GLY A 1 267 ? -3.582 24.027 31.721 1.00 84.44 267 GLY A N 1
ATOM 2083 C CA . GLY A 1 267 ? -2.492 23.304 32.380 1.00 84.44 267 GLY A CA 1
ATOM 2084 C C . GLY A 1 267 ? -1.218 23.229 31.536 1.00 84.44 267 GLY A C 1
ATOM 2085 O O . GLY A 1 267 ? -0.448 22.280 31.686 1.00 84.44 267 GLY A O 1
ATOM 2086 N N . LEU A 1 268 ? -1.018 24.177 30.612 1.00 86.50 268 LEU A N 1
ATOM 2087 C CA . LEU A 1 268 ? 0.213 24.266 29.828 1.00 86.50 268 LEU A CA 1
ATOM 2088 C C . LEU A 1 268 ? 1.375 24.731 30.705 1.00 86.50 268 LEU A C 1
ATOM 2090 O O . LEU A 1 268 ? 1.196 25.514 31.635 1.00 86.50 268 LEU A O 1
ATOM 2094 N N . THR A 1 269 ? 2.589 24.283 30.388 1.00 89.12 269 THR A N 1
ATOM 2095 C CA . THR A 1 269 ? 3.781 24.849 31.027 1.00 89.12 269 THR A CA 1
ATOM 2096 C C . THR A 1 269 ? 4.045 26.257 30.496 1.00 89.12 269 THR A C 1
ATOM 2098 O O . THR A 1 269 ? 3.780 26.542 29.327 1.00 89.12 269 THR A O 1
ATOM 2101 N N . LYS A 1 270 ? 4.644 27.131 31.311 1.00 88.25 270 LYS A N 1
ATOM 2102 C CA . LYS A 1 270 ? 5.008 28.502 30.913 1.00 88.25 270 LYS A CA 1
ATOM 2103 C C . LYS A 1 270 ? 5.749 28.585 29.573 1.00 88.25 270 LYS A C 1
ATOM 2105 O O . LYS A 1 270 ? 5.383 29.349 28.686 1.00 88.25 270 LYS A O 1
ATOM 2110 N N . ALA A 1 271 ? 6.721 27.696 29.370 1.00 89.31 271 ALA A N 1
ATOM 2111 C CA . ALA A 1 271 ? 7.488 27.608 28.128 1.00 89.31 271 ALA A CA 1
ATOM 2112 C C . ALA A 1 271 ? 6.674 27.131 26.905 1.00 89.31 271 ALA A C 1
ATOM 2114 O O . ALA A 1 271 ? 7.131 27.294 25.773 1.00 89.31 271 ALA A O 1
ATOM 2115 N N . GLU A 1 272 ? 5.509 26.507 27.097 1.00 88.88 272 GLU A N 1
ATOM 2116 C CA . GLU A 1 272 ? 4.537 26.221 26.035 1.00 88.88 272 GLU A CA 1
ATOM 2117 C C . GLU A 1 272 ? 3.589 27.410 25.839 1.00 88.88 272 GLU A C 1
ATOM 2119 O O . GLU A 1 272 ? 3.394 27.822 24.698 1.00 88.88 272 GLU A O 1
ATOM 2124 N N . ALA A 1 273 ? 3.065 28.007 26.916 1.00 91.19 273 ALA A N 1
ATOM 2125 C CA . ALA A 1 273 ? 2.194 29.184 26.867 1.00 91.19 273 ALA A CA 1
ATOM 2126 C C . ALA A 1 273 ? 2.858 30.366 26.131 1.00 91.19 273 ALA A C 1
ATOM 2128 O O . ALA A 1 273 ? 2.274 30.908 25.189 1.00 91.19 273 ALA A O 1
ATOM 2129 N N . ASP A 1 274 ? 4.118 30.680 26.451 1.00 91.44 274 ASP A N 1
ATOM 2130 C CA . ASP A 1 274 ? 4.912 31.703 25.758 1.00 91.44 274 ASP A CA 1
ATOM 2131 C C . ASP A 1 274 ? 5.033 31.404 24.252 1.00 91.44 274 ASP A C 1
ATOM 2133 O O . ASP A 1 274 ? 4.820 32.276 23.406 1.00 91.44 274 ASP A O 1
ATOM 2137 N N . LYS A 1 275 ? 5.298 30.143 23.874 1.00 91.88 275 LYS A N 1
ATOM 2138 C CA . LYS A 1 275 ? 5.356 29.732 22.458 1.00 91.88 275 LYS A CA 1
ATOM 2139 C C . LYS A 1 275 ? 3.994 29.814 21.774 1.00 91.88 275 LYS A C 1
ATOM 2141 O O . LYS A 1 275 ? 3.960 30.101 20.574 1.00 91.88 275 LYS A O 1
ATOM 2146 N N . VAL A 1 276 ? 2.892 29.571 22.495 1.00 90.25 276 VAL A N 1
ATOM 2147 C CA . VAL A 1 276 ? 1.537 29.760 21.961 1.00 90.25 276 VAL A CA 1
ATOM 2148 C C . VAL A 1 276 ? 1.336 31.224 21.601 1.00 90.25 276 VAL A C 1
ATOM 2150 O O . VAL A 1 276 ? 0.923 31.489 20.473 1.00 90.25 276 VAL A O 1
ATOM 2153 N N . VAL A 1 277 ? 1.675 32.152 22.502 1.00 91.38 277 VAL A N 1
ATOM 2154 C CA . VAL A 1 277 ? 1.570 33.603 22.274 1.00 91.38 277 VAL A CA 1
ATOM 2155 C C . VAL A 1 277 ? 2.443 34.050 21.095 1.00 91.38 277 VAL A C 1
ATOM 2157 O O . VAL A 1 277 ? 1.938 34.710 20.187 1.00 91.38 277 VAL A O 1
ATOM 2160 N N . LEU A 1 278 ? 3.712 33.629 21.053 1.00 91.06 278 LEU A N 1
ATOM 2161 C CA . LEU A 1 278 ? 4.685 34.033 20.026 1.00 91.06 278 LEU A CA 1
ATOM 2162 C C . LEU A 1 278 ? 4.324 33.600 18.593 1.00 91.06 278 LEU A C 1
ATOM 2164 O O . LEU A 1 278 ? 4.723 34.270 17.646 1.00 91.06 278 LEU A O 1
ATOM 2168 N N . ASN A 1 279 ? 3.595 32.493 18.409 1.00 89.19 279 ASN A N 1
ATOM 2169 C CA . ASN A 1 279 ? 3.325 31.912 17.082 1.00 89.19 279 ASN A CA 1
ATOM 2170 C C . ASN A 1 279 ? 1.888 32.137 16.563 1.00 89.19 279 ASN A C 1
ATOM 2172 O O . ASN A 1 279 ? 1.435 31.438 15.643 1.00 89.19 279 ASN A O 1
ATOM 2176 N N . ARG A 1 280 ? 1.172 33.114 17.137 1.00 90.38 280 ARG A N 1
ATOM 2177 C CA . ARG A 1 280 ? -0.129 33.605 16.646 1.00 90.38 280 ARG A CA 1
ATOM 2178 C C . ARG A 1 280 ? 0.027 34.301 15.280 1.00 90.38 280 ARG A C 1
ATOM 2180 O O . ARG A 1 280 ? 1.078 34.880 15.019 1.00 90.38 280 ARG A O 1
ATOM 2187 N N . P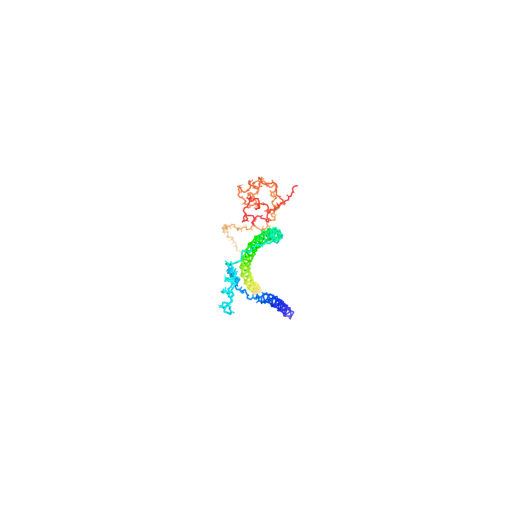RO A 1 281 ? -1.004 34.295 14.414 1.00 90.69 281 PRO A N 1
ATOM 2188 C CA . PRO A 1 281 ? -2.311 33.660 14.587 1.00 90.69 281 PRO A CA 1
ATOM 2189 C C . PRO A 1 281 ? -2.317 32.162 14.229 1.00 90.69 281 PRO A C 1
ATOM 2191 O O . PRO A 1 281 ? -1.470 31.666 13.479 1.00 90.69 281 PRO A O 1
ATOM 2194 N N . TYR A 1 282 ? -3.325 31.454 14.738 1.00 90.06 282 TYR A N 1
ATOM 2195 C CA . TYR A 1 282 ? -3.665 30.076 14.384 1.00 90.06 282 TYR A CA 1
ATOM 2196 C C . TYR A 1 282 ? -5.023 30.025 13.683 1.00 90.06 282 TYR A C 1
ATOM 2198 O O . TYR A 1 282 ? -5.993 30.607 14.176 1.00 90.06 282 TYR A O 1
ATOM 2206 N N . ARG A 1 283 ? -5.124 29.299 12.564 1.00 88.94 283 ARG A N 1
ATOM 2207 C CA . ARG A 1 283 ? -6.405 29.110 11.849 1.00 88.94 283 ARG A CA 1
ATOM 2208 C C . ARG A 1 283 ? -7.167 27.878 12.324 1.00 88.94 283 ARG A C 1
ATOM 2210 O O . ARG A 1 283 ? -8.389 27.839 12.252 1.00 88.94 283 ARG A O 1
ATOM 2217 N N . LEU A 1 284 ? -6.445 26.860 12.790 1.00 89.81 284 LEU A N 1
ATOM 2218 C CA . LEU A 1 284 ? -6.997 25.585 13.238 1.00 89.81 284 LEU A CA 1
ATOM 2219 C C . LEU A 1 284 ? -6.326 25.150 14.539 1.00 89.81 284 LEU A C 1
ATOM 2221 O O . LEU A 1 284 ? -5.119 25.299 14.705 1.00 89.81 284 LEU A O 1
ATOM 2225 N N . ARG A 1 285 ? -7.091 24.503 15.426 1.00 88.94 285 ARG A N 1
ATOM 2226 C CA . ARG A 1 285 ? -6.591 23.965 16.708 1.00 88.94 285 ARG A CA 1
ATOM 2227 C C . ARG A 1 285 ? -5.357 23.067 16.521 1.00 88.94 285 ARG A C 1
ATOM 2229 O O . ARG A 1 285 ? -4.402 23.168 17.281 1.00 88.94 285 ARG A O 1
ATOM 2236 N N . GLY A 1 286 ? -5.344 22.242 15.470 1.00 88.19 286 GLY A N 1
ATOM 2237 C CA . GLY A 1 286 ? -4.232 21.336 15.152 1.00 88.19 286 GLY A CA 1
ATOM 2238 C C . GLY A 1 286 ? -2.907 22.018 14.779 1.00 88.19 286 GLY A C 1
ATOM 2239 O O . GLY A 1 286 ? -1.866 21.365 14.814 1.00 88.19 286 GLY A O 1
ATOM 2240 N N . GLU A 1 287 ? -2.897 23.323 14.479 1.00 89.38 287 GLU A N 1
ATOM 2241 C CA . GLU A 1 287 ? -1.657 24.050 14.178 1.00 89.38 287 GLU A CA 1
ATOM 2242 C C . GLU A 1 287 ? -0.713 24.150 15.384 1.00 89.38 287 GLU A C 1
ATOM 2244 O O . GLU A 1 287 ? 0.493 24.266 15.183 1.00 89.38 287 GLU A O 1
ATOM 2249 N N . LEU A 1 288 ? -1.223 24.019 16.616 1.00 89.75 288 LEU A N 1
ATOM 2250 C CA . LEU A 1 288 ? -0.410 23.912 17.836 1.00 89.75 288 LEU A CA 1
ATOM 2251 C C . LEU A 1 288 ? 0.589 22.744 17.769 1.00 89.75 288 LEU A C 1
ATOM 2253 O O . LEU A 1 288 ? 1.732 22.876 18.207 1.00 89.75 288 LEU A O 1
ATOM 2257 N N . VAL A 1 289 ? 0.178 21.618 17.177 1.00 92.00 289 VAL A N 1
ATOM 2258 C CA . VAL A 1 289 ? 1.041 20.444 16.977 1.00 92.00 289 VAL A CA 1
ATOM 2259 C C . VAL A 1 289 ? 1.892 20.615 15.717 1.00 92.00 289 VAL A C 1
ATOM 2261 O O . VAL A 1 289 ? 3.094 20.358 15.751 1.00 92.00 289 VAL A O 1
ATOM 2264 N N . SER A 1 290 ? 1.307 21.104 14.615 1.00 90.62 290 SER A N 1
ATOM 2265 C CA . SER A 1 290 ? 2.017 21.276 13.336 1.00 90.62 290 SER A CA 1
ATOM 2266 C C . SER A 1 290 ? 3.177 22.277 13.419 1.00 90.62 290 SER A C 1
ATOM 2268 O O . SER A 1 290 ? 4.254 22.009 12.891 1.00 90.62 290 SER A O 1
ATOM 2270 N N . LYS A 1 291 ? 2.992 23.396 14.134 1.00 90.06 291 LYS A N 1
ATOM 2271 C CA . LYS A 1 291 ? 4.040 24.391 14.431 1.00 90.06 291 LYS A CA 1
ATOM 2272 C C . LYS A 1 291 ? 4.967 23.964 15.590 1.00 90.06 291 LYS A C 1
ATOM 2274 O O . LYS A 1 291 ? 5.831 24.738 15.985 1.00 90.06 291 LYS A O 1
ATOM 2279 N N . ARG A 1 292 ? 4.810 22.746 16.138 1.00 88.94 292 ARG A N 1
ATOM 2280 C CA . ARG A 1 292 ? 5.588 22.189 17.270 1.00 88.94 292 ARG A CA 1
ATOM 2281 C C . ARG A 1 292 ? 5.567 23.060 18.538 1.00 88.94 292 ARG A C 1
ATOM 2283 O O . ARG A 1 292 ? 6.537 23.092 19.292 1.00 88.94 292 ARG A O 1
ATOM 2290 N N . VAL A 1 293 ? 4.456 23.756 18.768 1.00 88.81 293 VAL A N 1
ATOM 2291 C CA . VAL A 1 293 ? 4.250 24.629 19.932 1.00 88.81 293 VAL A CA 1
ATOM 2292 C C . VAL A 1 293 ? 3.917 23.795 21.169 1.00 88.81 293 VAL A C 1
ATOM 2294 O O . VAL A 1 293 ? 4.496 24.017 22.228 1.00 88.81 293 VAL A O 1
ATOM 2297 N N . VAL A 1 294 ? 3.030 22.807 21.005 1.00 88.88 294 VAL A N 1
ATOM 2298 C CA . VAL A 1 294 ? 2.567 21.896 22.061 1.00 88.88 294 VAL A CA 1
ATOM 2299 C C . VAL A 1 294 ? 2.765 20.438 21.602 1.00 88.88 294 VAL A C 1
ATOM 2301 O O . VAL A 1 294 ? 2.405 20.109 20.465 1.00 88.88 294 VAL A O 1
ATOM 2304 N N . PRO A 1 295 ? 3.313 19.533 22.439 1.00 91.94 295 PRO A N 1
ATOM 2305 C CA . PRO A 1 295 ? 3.419 18.110 22.128 1.00 91.94 295 PRO A CA 1
ATOM 2306 C C . PRO A 1 295 ? 2.052 17.465 21.880 1.00 91.94 295 PRO A C 1
ATOM 2308 O O . PRO A 1 295 ? 1.054 17.819 22.508 1.00 91.94 295 PRO A O 1
ATOM 2311 N N . LYS A 1 296 ? 2.006 16.441 21.018 1.00 90.69 296 LYS A N 1
ATOM 2312 C CA . LYS A 1 296 ? 0.750 15.752 20.674 1.00 90.69 296 LYS A CA 1
ATOM 2313 C C . LYS A 1 296 ? 0.006 15.202 21.903 1.00 90.69 296 LYS A C 1
ATOM 2315 O O . LYS A 1 296 ? -1.210 15.321 21.964 1.00 90.69 296 LYS A O 1
ATOM 2320 N N . ALA A 1 297 ? 0.731 14.650 22.880 1.00 88.19 297 ALA A N 1
ATOM 2321 C CA . ALA A 1 297 ? 0.142 14.115 24.109 1.00 88.19 297 ALA A CA 1
ATOM 2322 C C . ALA A 1 297 ? -0.603 15.194 24.917 1.00 88.19 297 ALA A C 1
ATOM 2324 O O . ALA A 1 297 ? -1.745 14.981 25.313 1.00 88.19 297 ALA A O 1
ATOM 2325 N N . THR A 1 298 ? 0.008 16.369 25.094 1.00 87.94 298 THR A N 1
ATOM 2326 C CA . THR A 1 298 ? -0.606 17.524 25.764 1.00 87.94 298 THR A CA 1
ATOM 2327 C C . THR A 1 298 ? -1.791 18.059 24.954 1.00 87.94 298 THR A C 1
ATOM 2329 O O . THR A 1 298 ? -2.866 18.291 25.505 1.00 87.94 298 THR A O 1
ATOM 2332 N N . PHE A 1 299 ? -1.640 18.173 23.626 1.00 90.94 299 PHE A N 1
ATOM 2333 C CA . PHE A 1 299 ? -2.717 18.597 22.725 1.00 90.94 299 PHE A CA 1
ATOM 2334 C C . PHE A 1 299 ? -3.961 17.701 22.826 1.00 90.94 299 PHE A C 1
ATOM 2336 O O . PHE A 1 299 ? -5.078 18.210 22.891 1.00 90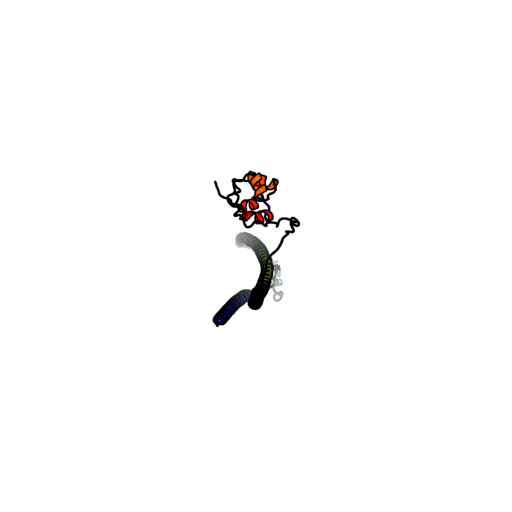.94 299 PHE A O 1
ATOM 2343 N N . ASP A 1 300 ? -3.784 16.378 22.878 1.00 90.00 300 ASP A N 1
ATOM 2344 C CA . ASP A 1 300 ? -4.892 15.422 22.956 1.00 90.00 300 ASP A CA 1
ATOM 2345 C C . ASP A 1 300 ? -5.729 15.544 24.245 1.00 90.00 300 ASP A C 1
ATOM 2347 O O . ASP A 1 300 ? -6.892 15.142 24.232 1.00 90.00 300 ASP A O 1
ATOM 2351 N N . VAL A 1 301 ? -5.184 16.138 25.316 1.00 88.31 301 VAL A N 1
ATOM 2352 C CA . VAL A 1 301 ? -5.901 16.438 26.572 1.00 88.31 301 VAL A CA 1
ATOM 2353 C C . VAL A 1 301 ? -6.658 17.772 26.499 1.00 88.31 301 VAL A C 1
ATOM 2355 O O . VAL A 1 301 ? -7.763 17.883 27.029 1.00 88.31 301 VAL A O 1
ATOM 2358 N N . ILE A 1 302 ? -6.090 18.787 25.836 1.00 89.25 302 ILE A N 1
ATOM 2359 C CA . ILE A 1 302 ? -6.645 20.155 25.820 1.00 89.25 302 ILE A CA 1
ATOM 2360 C C . ILE A 1 302 ? -7.541 20.461 24.612 1.00 89.25 302 ILE A C 1
ATOM 2362 O O . ILE A 1 302 ? -8.289 21.435 24.659 1.00 89.25 302 ILE A O 1
ATOM 2366 N N . LYS A 1 303 ? -7.494 19.659 23.536 1.00 87.50 303 LYS A N 1
ATOM 2367 C CA . LYS A 1 303 ? -8.172 19.916 22.243 1.00 87.50 303 LYS A CA 1
ATOM 2368 C C . LYS A 1 303 ? -9.660 20.266 22.347 1.00 87.50 303 LYS A C 1
ATOM 2370 O O . LYS A 1 303 ? -10.151 21.061 21.544 1.00 87.50 303 LYS A O 1
ATOM 2375 N N . ASP A 1 304 ? -10.354 19.699 23.331 1.00 87.50 304 ASP A N 1
ATOM 2376 C CA . ASP A 1 304 ? -11.793 19.875 23.552 1.00 87.50 304 ASP A CA 1
ATOM 2377 C C . ASP A 1 304 ? -12.118 21.123 24.399 1.00 87.50 304 ASP A C 1
ATOM 2379 O O . ASP A 1 304 ? -13.263 21.563 24.431 1.00 87.50 304 ASP A O 1
ATOM 2383 N N . ARG A 1 305 ? -11.104 21.734 25.031 1.00 88.00 305 ARG A N 1
ATOM 2384 C CA . ARG A 1 305 ? -11.194 22.969 25.836 1.00 88.00 305 ARG A CA 1
ATOM 2385 C C . ARG A 1 305 ? -10.693 24.217 25.106 1.00 88.00 305 ARG A C 1
ATOM 2387 O O . ARG A 1 305 ? -10.730 25.303 25.676 1.00 88.00 305 ARG A O 1
ATOM 2394 N N . ILE A 1 306 ? -10.212 24.078 23.870 1.00 89.19 306 ILE A N 1
ATOM 2395 C CA . ILE A 1 306 ? -9.662 25.179 23.069 1.00 89.19 306 ILE A CA 1
ATOM 2396 C C . ILE A 1 306 ? -10.493 25.450 21.817 1.00 89.19 306 ILE A C 1
ATOM 2398 O O . ILE A 1 306 ? -11.057 24.534 21.216 1.00 89.19 306 ILE A O 1
ATOM 2402 N N . THR A 1 307 ? -10.499 26.703 21.371 1.00 89.06 307 THR A N 1
ATOM 2403 C CA . THR A 1 307 ? -10.993 27.132 20.054 1.00 89.06 307 THR A CA 1
ATOM 2404 C C . THR A 1 307 ? -9.918 27.902 19.291 1.00 89.06 307 THR A C 1
ATOM 2406 O O . THR A 1 307 ? -9.009 28.483 19.875 1.00 89.06 307 THR A O 1
ATOM 2409 N N . ALA A 1 308 ? -10.019 27.881 17.962 1.00 85.56 308 ALA A N 1
ATOM 2410 C CA . ALA A 1 308 ? -9.199 28.679 17.056 1.00 85.56 308 ALA A CA 1
ATOM 2411 C C . ALA A 1 308 ? -10.152 29.420 16.114 1.00 85.56 308 ALA A C 1
ATOM 2413 O O . ALA A 1 308 ? -10.462 28.933 15.029 1.00 85.56 308 ALA A O 1
ATOM 2414 N N . ALA A 1 309 ? -10.695 30.541 16.586 1.00 79.44 309 ALA A N 1
ATOM 2415 C CA . ALA A 1 309 ? -11.487 31.443 15.759 1.00 79.44 309 ALA A CA 1
ATOM 2416 C C . ALA A 1 309 ? -10.580 32.574 15.244 1.00 79.44 309 ALA A C 1
ATOM 2418 O O . ALA A 1 309 ? -9.747 33.063 16.022 1.00 79.44 309 ALA A O 1
ATOM 2419 N N . PRO A 1 310 ? -10.705 32.992 13.970 1.00 66.06 310 PRO A N 1
ATOM 2420 C CA . PRO A 1 310 ? -10.140 34.264 13.536 1.00 66.06 310 PRO A CA 1
ATOM 2421 C C . PRO A 1 310 ? -10.799 35.414 14.315 1.00 66.06 310 PRO A C 1
ATOM 2423 O O . PRO A 1 310 ? -11.943 35.283 14.760 1.00 66.06 310 PRO A O 1
ATOM 2426 N N . GLN A 1 311 ? -10.059 36.511 14.488 1.00 57.53 311 GLN A N 1
ATOM 2427 C CA . GLN A 1 311 ? -10.651 37.819 14.785 1.00 57.53 311 GLN A CA 1
ATOM 2428 C C . GLN A 1 311 ? -11.125 38.470 13.483 1.00 57.53 311 GLN A C 1
ATOM 2430 O O . GLN A 1 311 ? -10.482 38.187 12.444 1.00 57.53 311 GLN A O 1
#

Solvent-accessible surface area (backbone atoms only — not comparable to full-atom values): 18726 Å² total; per-residue (Å²): 116,71,79,56,59,57,52,53,54,52,51,55,50,52,52,52,51,51,50,50,52,51,50,52,50,49,52,50,52,53,49,52,51,47,58,60,56,65,75,72,64,80,80,76,83,81,66,78,82,73,77,77,72,82,72,88,76,76,88,79,82,76,82,92,75,90,63,90,78,58,66,64,61,64,58,66,62,62,79,83,52,86,83,77,71,56,65,70,59,53,54,53,52,51,52,52,50,52,50,52,52,53,51,51,51,51,51,50,58,52,51,54,50,54,48,53,53,51,54,49,53,46,52,54,49,53,49,53,51,51,53,52,52,51,53,51,51,52,53,48,52,53,50,52,50,56,47,54,52,48,52,54,49,50,55,51,48,55,48,51,51,52,52,49,52,54,51,51,52,51,52,52,50,52,51,50,52,49,53,52,54,52,50,51,58,44,54,54,51,54,49,50,55,47,54,54,48,52,53,50,51,50,52,54,48,53,52,49,53,50,55,50,50,57,63,70,45,80,63,80,84,86,85,85,89,87,90,82,89,83,89,79,82,88,76,87,72,81,79,80,84,78,76,80,70,88,69,84,71,77,49,46,39,67,66,74,58,55,51,66,52,36,30,72,76,61,68,41,53,68,80,34,22,51,41,45,64,73,61,56,78,48,79,45,68,67,45,42,45,75,72,65,42,42,58,65,74,61,44,72,73,36,58,88,48,46,37,39,61,81,131